Protein AF-A0AAN6F3Q2-F1 (afdb_monomer)

Secondary structure (DSSP, 8-state):
--------TTTTS---TTSGGGGGT--HIIIIIGGGTTT-HHHHHHHHHHHHHHHHHHHHHHHHHHHHHHHHHHHHHHHHHHHHHHHHHHHHHHHTT----HHHHHHHHHHHHHHHHHHHHHHHHHHHHHHHHHHHHHHHHHHHHHHHHHHHHHTTHHHHSHHHHHHHHHHHHHHHHHHHHHHHHHHHHHHHHHHHHHTT------GGGTHHHHHHSS--

Foldseek 3Di:
DDPPQPPDPCNPPDPALQDCVCVVVDFLCSVQCVSCVLPLGSLVVLLVSLVVLLVVLVVVLVVLVVLLVLLVVVLVVLVVVLVVVVVVVQVVCVVVVHHDDPVNSVVVNCVVSVLSVVLNVLSVVLNVLSVQLSVLSVQLNVLSVVSSVCSVPCRCVLVVDPVSVVSVVVSSVSNRVSSNSNSVSVVVSVVSVVVCVVVVSRPDSPPVVVVVVVVVVVVD

Mean predicted aligned error: 10.66 Å

Structure (mmCIF, N/CA/C/O backbone):
data_AF-A0AAN6F3Q2-F1
#
_entry.id   AF-A0AAN6F3Q2-F1
#
loop_
_atom_site.group_PDB
_atom_site.id
_atom_site.type_symbol
_atom_site.label_atom_id
_atom_site.label_alt_id
_atom_site.label_comp_id
_atom_site.label_asym_id
_atom_site.label_entity_id
_atom_site.label_seq_id
_atom_site.pdbx_PDB_ins_code
_atom_site.Cartn_x
_atom_site.Cartn_y
_atom_site.Cartn_z
_atom_site.occupancy
_atom_site.B_iso_or_equiv
_atom_site.auth_seq_id
_atom_site.auth_comp_id
_atom_site.auth_asym_id
_atom_site.auth_atom_id
_atom_site.pdbx_PDB_model_num
ATOM 1 N N . MET A 1 1 ? -17.956 -15.735 34.815 1.00 34.25 1 MET A N 1
ATOM 2 C CA . MET A 1 1 ? -18.769 -15.975 33.605 1.00 34.25 1 MET A CA 1
ATOM 3 C C . MET A 1 1 ? -17.804 -16.141 32.449 1.00 34.25 1 MET A C 1
ATOM 5 O O . MET A 1 1 ? -16.963 -15.271 32.270 1.00 34.25 1 MET A O 1
ATOM 9 N N . ARG A 1 2 ? -17.819 -17.293 31.770 1.00 31.30 2 ARG A N 1
ATOM 10 C CA . ARG A 1 2 ? -17.005 -17.512 30.564 1.00 31.30 2 ARG A CA 1
ATOM 11 C C . ARG A 1 2 ? -17.600 -16.655 29.448 1.00 31.30 2 ARG A C 1
ATOM 13 O O . ARG A 1 2 ? -18.814 -16.671 29.288 1.00 31.30 2 ARG A O 1
ATOM 20 N N . ALA A 1 3 ? -16.761 -15.903 28.740 1.00 34.78 3 ALA A N 1
ATOM 21 C CA . ALA A 1 3 ? -17.163 -15.209 27.527 1.00 34.78 3 ALA A CA 1
ATOM 22 C C . ALA A 1 3 ? -17.693 -16.256 26.539 1.00 34.78 3 ALA A C 1
ATOM 24 O O . ALA A 1 3 ? -16.958 -17.164 26.151 1.00 34.78 3 ALA A O 1
ATOM 25 N N . GLU A 1 4 ? -18.972 -16.172 26.186 1.00 37.44 4 GLU A N 1
ATOM 26 C CA . GLU A 1 4 ? -19.484 -16.869 25.015 1.00 37.44 4 GLU A CA 1
ATOM 27 C C . GLU A 1 4 ? -18.823 -16.203 23.815 1.00 37.44 4 GLU A C 1
ATOM 29 O O . GLU A 1 4 ? -19.162 -15.086 23.431 1.00 37.44 4 GLU A O 1
ATOM 34 N N . SER A 1 5 ? -17.801 -16.863 23.275 1.00 41.34 5 SER A N 1
ATOM 35 C CA . SER A 1 5 ? -17.238 -16.508 21.987 1.00 41.34 5 SER A CA 1
ATOM 36 C C . SER A 1 5 ? -18.345 -16.704 20.960 1.00 41.34 5 SER A C 1
ATOM 38 O O . SER A 1 5 ? -18.614 -17.823 20.518 1.00 41.34 5 SER A O 1
ATOM 40 N N . THR A 1 6 ? -19.012 -15.618 20.588 1.00 44.69 6 THR A N 1
ATOM 41 C CA . THR A 1 6 ? -19.634 -15.494 19.278 1.00 44.69 6 THR A CA 1
ATOM 42 C C . THR A 1 6 ? -18.540 -15.812 18.265 1.00 44.69 6 THR A C 1
ATOM 44 O O . THR A 1 6 ? -17.705 -14.967 17.951 1.00 44.69 6 THR A O 1
ATOM 47 N N . ASN A 1 7 ? -18.471 -17.073 17.827 1.00 49.41 7 ASN A N 1
ATOM 48 C CA . ASN A 1 7 ? -17.539 -17.508 16.795 1.00 49.41 7 ASN A CA 1
ATOM 49 C C . ASN A 1 7 ? -17.892 -16.728 15.531 1.00 49.41 7 ASN A C 1
ATOM 51 O O . ASN A 1 7 ? -18.796 -17.099 14.782 1.00 49.41 7 ASN A O 1
ATOM 55 N N . SER A 1 8 ? -17.210 -15.599 15.337 1.00 60.72 8 SER A N 1
ATOM 56 C CA . SER A 1 8 ? -17.210 -14.866 14.084 1.00 60.72 8 SER A CA 1
ATOM 57 C C . SER A 1 8 ? -16.924 -15.878 12.981 1.00 60.72 8 SER A C 1
ATOM 59 O O . SER A 1 8 ? -15.979 -16.660 13.099 1.00 60.72 8 SER A O 1
ATOM 61 N N . LYS A 1 9 ? -17.716 -15.876 11.900 1.00 70.75 9 LYS A N 1
ATOM 62 C CA . LYS A 1 9 ? -17.466 -16.740 10.730 1.00 70.75 9 LYS A CA 1
ATOM 63 C C . LYS A 1 9 ? -16.037 -16.598 10.177 1.00 70.75 9 LYS A C 1
ATOM 65 O O . LYS A 1 9 ? -15.567 -17.472 9.463 1.00 70.75 9 LYS A O 1
ATOM 70 N N . TRP A 1 10 ? -15.349 -15.517 10.550 1.00 72.69 10 TRP A N 1
ATOM 71 C CA . TRP A 1 10 ? -13.991 -15.168 10.155 1.00 72.69 10 TRP A CA 1
ATOM 72 C C . TRP A 1 10 ? -12.919 -15.515 11.196 1.00 72.69 10 TRP A C 1
ATOM 74 O O . TRP A 1 10 ? -11.763 -15.164 10.999 1.00 72.69 10 TRP A O 1
ATOM 84 N N . ALA A 1 11 ? -13.261 -16.166 12.312 1.00 67.94 11 ALA A N 1
ATOM 85 C CA . ALA A 1 11 ? -12.319 -16.416 13.408 1.00 67.94 11 ALA A CA 1
ATOM 86 C C . ALA A 1 11 ? -11.096 -17.256 12.993 1.00 67.94 11 ALA A C 1
ATOM 88 O O . ALA A 1 11 ? -10.015 -17.040 13.525 1.00 67.94 11 ALA A O 1
ATOM 89 N N . ASN A 1 12 ? -11.265 -18.166 12.027 1.00 75.31 12 ASN A N 1
ATOM 90 C CA . ASN A 1 12 ? -10.216 -19.084 11.564 1.00 75.31 12 ASN A CA 1
ATOM 91 C C . ASN A 1 12 ? -9.686 -18.755 10.158 1.00 75.31 12 ASN A C 1
ATOM 93 O O . ASN A 1 12 ? -8.956 -19.560 9.585 1.00 75.31 12 ASN A O 1
ATOM 97 N N . VAL A 1 13 ? -10.108 -17.636 9.566 1.00 78.94 13 VAL A N 1
ATOM 98 C CA . VAL A 1 13 ? -9.691 -17.238 8.214 1.00 78.94 13 VAL A CA 1
ATOM 99 C C . VAL A 1 13 ? -8.527 -16.262 8.325 1.00 78.94 13 VAL A C 1
ATOM 101 O O . VAL A 1 13 ? -8.488 -15.480 9.271 1.00 78.94 13 VAL A O 1
ATOM 104 N N . ASP A 1 14 ? -7.588 -16.298 7.379 1.00 82.94 14 ASP A N 1
ATOM 105 C CA . ASP A 1 14 ? -6.525 -15.296 7.305 1.00 82.94 14 ASP A CA 1
ATOM 106 C C . ASP A 1 14 ? -7.130 -13.911 7.030 1.00 82.94 14 ASP A C 1
ATOM 108 O O . ASP A 1 14 ? -7.789 -13.703 6.004 1.00 82.94 14 ASP A O 1
ATOM 112 N N . LYS A 1 15 ? -6.937 -12.988 7.977 1.00 85.12 15 LYS A N 1
ATOM 113 C CA . LYS A 1 15 ? -7.514 -11.640 7.956 1.00 85.12 15 LYS A CA 1
ATOM 114 C C . LYS A 1 15 ? -6.518 -10.566 7.522 1.00 85.12 15 LYS A C 1
ATOM 116 O O . LYS A 1 15 ? -6.847 -9.385 7.618 1.00 85.12 15 LYS A O 1
ATOM 121 N N . ASP A 1 16 ? -5.324 -10.947 7.073 1.00 86.44 16 ASP A N 1
ATOM 122 C CA . ASP A 1 16 ? -4.324 -10.014 6.547 1.00 86.44 16 ASP A CA 1
ATOM 123 C C . ASP A 1 16 ? -4.950 -9.080 5.487 1.00 86.44 16 ASP A C 1
ATOM 125 O O . ASP A 1 16 ? -5.857 -9.486 4.759 1.00 86.44 16 ASP A O 1
ATOM 129 N N . PHE A 1 17 ? -4.508 -7.822 5.387 1.00 84.25 17 PHE A N 1
ATOM 130 C CA . PHE A 1 17 ? -5.050 -6.855 4.415 1.00 84.25 17 PHE A CA 1
ATOM 131 C C . PHE A 1 17 ? -4.845 -7.293 2.954 1.00 84.25 17 PHE A C 1
ATOM 133 O O . PHE A 1 17 ? -5.534 -6.812 2.053 1.00 84.25 17 PHE A O 1
ATOM 140 N N . THR A 1 18 ? -3.917 -8.224 2.730 1.00 87.31 18 THR A N 1
ATOM 141 C CA . THR A 1 18 ? -3.640 -8.863 1.438 1.00 87.31 18 THR A CA 1
ATOM 142 C C . THR A 1 18 ? -4.536 -10.073 1.140 1.00 87.31 18 THR A C 1
ATOM 144 O O . THR A 1 18 ? -4.506 -10.601 0.028 1.00 87.31 18 THR A O 1
ATOM 147 N N . SER A 1 19 ? -5.346 -10.513 2.107 1.00 87.50 19 SER A N 1
ATOM 148 C CA . SER A 1 19 ? -6.206 -11.692 1.993 1.00 87.50 19 SER A CA 1
ATOM 149 C C . SER A 1 19 ? -7.378 -11.479 1.029 1.00 87.50 19 SER A C 1
ATOM 151 O O . SER A 1 19 ? -7.992 -10.412 0.965 1.00 87.50 19 SER A O 1
ATOM 153 N N . SER A 1 20 ? -7.756 -12.545 0.322 1.00 84.44 20 SER A N 1
ATOM 154 C CA . SER A 1 20 ? -8.893 -12.549 -0.615 1.00 84.44 20 SER A CA 1
ATOM 155 C C . SER A 1 20 ? -10.253 -12.304 0.046 1.00 84.44 20 SER A C 1
ATOM 157 O O . SER A 1 20 ? -11.215 -11.961 -0.636 1.00 84.44 20 SER A O 1
ATOM 159 N N . ILE A 1 21 ? -10.359 -12.406 1.377 1.00 84.50 21 ILE A N 1
ATOM 160 C CA . ILE A 1 21 ? -11.621 -12.135 2.087 1.00 84.50 21 ILE A CA 1
ATOM 161 C C . ILE A 1 21 ? -12.149 -10.717 1.833 1.00 84.50 21 ILE A C 1
ATOM 163 O O . ILE A 1 21 ? -13.349 -10.464 1.915 1.00 84.50 21 ILE A O 1
ATOM 167 N N . TRP A 1 22 ? -11.264 -9.779 1.498 1.00 86.56 22 TRP A N 1
ATOM 168 C CA . TRP A 1 22 ? -11.629 -8.390 1.241 1.00 86.56 22 TRP A CA 1
ATOM 169 C C . TRP A 1 22 ? -12.209 -8.174 -0.159 1.00 86.56 22 TRP A C 1
ATOM 171 O O . TRP A 1 22 ? -12.760 -7.104 -0.434 1.00 86.56 22 TRP A O 1
ATOM 181 N N . ASP A 1 23 ? -12.117 -9.163 -1.053 1.00 78.50 23 ASP A N 1
ATOM 182 C CA . ASP A 1 23 ? -12.692 -9.112 -2.406 1.00 78.50 23 ASP A CA 1
ATOM 183 C C . ASP A 1 23 ? -14.222 -9.141 -2.392 1.00 78.50 23 ASP A C 1
ATOM 185 O O . ASP A 1 23 ? -14.860 -8.605 -3.296 1.00 78.50 23 ASP A O 1
ATOM 189 N N . GLU A 1 24 ? -14.820 -9.638 -1.308 1.00 77.25 24 GLU A N 1
ATOM 190 C CA . GLU A 1 24 ? -16.268 -9.605 -1.079 1.00 77.25 24 GLU A CA 1
ATOM 191 C C . GLU A 1 24 ? -16.778 -8.235 -0.584 1.00 77.25 24 GLU A C 1
ATOM 193 O O . GLU A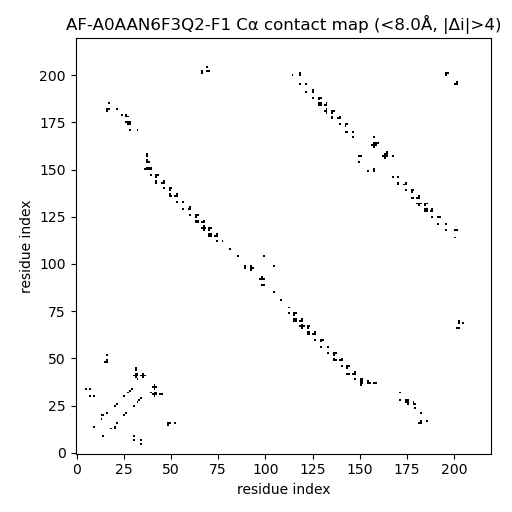 1 24 ? -17.959 -8.086 -0.271 1.00 77.25 24 GLU A O 1
ATOM 198 N N . GLY A 1 25 ? -15.911 -7.217 -0.491 1.00 76.75 25 GLY A N 1
ATOM 199 C CA . GLY A 1 25 ? -16.291 -5.876 -0.029 1.00 76.75 25 GLY A CA 1
ATOM 200 C C . GLY A 1 25 ? -16.595 -5.806 1.470 1.00 76.75 25 GLY A C 1
ATOM 201 O O . GLY A 1 25 ? -17.366 -4.951 1.911 1.00 76.75 25 GLY A O 1
ATOM 202 N N . LEU A 1 26 ? -16.012 -6.713 2.258 1.00 85.62 26 LEU A N 1
ATOM 203 C CA . LEU A 1 26 ? -16.196 -6.751 3.705 1.00 85.62 26 LEU A CA 1
ATOM 204 C C . LEU A 1 26 ? -15.626 -5.503 4.386 1.00 85.62 26 LEU A C 1
ATOM 206 O O . LEU A 1 26 ? -14.540 -5.022 4.065 1.00 85.62 26 LEU A O 1
ATOM 210 N N . GLN A 1 27 ? -16.358 -5.021 5.386 1.00 91.44 27 GLN A N 1
ATOM 211 C CA . GLN A 1 27 ? -15.938 -3.931 6.262 1.00 91.44 27 GLN A CA 1
ATOM 212 C C . GLN A 1 27 ? -15.019 -4.463 7.366 1.00 91.44 27 GLN A C 1
ATOM 214 O O . GLN A 1 27 ? -15.366 -5.428 8.052 1.00 91.44 27 GLN A O 1
ATOM 219 N N . ALA A 1 28 ? -13.876 -3.811 7.581 1.00 91.94 28 ALA A N 1
ATOM 220 C CA . ALA A 1 28 ? -12.941 -4.173 8.646 1.00 91.94 28 ALA A CA 1
ATOM 221 C C . ALA A 1 28 ? -13.601 -4.114 10.028 1.00 91.94 28 ALA A C 1
ATOM 223 O O . ALA A 1 28 ? -13.364 -4.978 10.871 1.00 91.94 28 ALA A O 1
ATOM 224 N N . SER A 1 29 ? -14.493 -3.153 10.257 1.00 92.19 29 SER A N 1
ATOM 225 C CA . SER A 1 29 ? -15.217 -3.019 11.517 1.00 92.19 29 SER A CA 1
ATOM 226 C C . SER A 1 29 ? -16.066 -4.245 11.858 1.00 92.19 29 SER A C 1
ATOM 228 O O . SER A 1 29 ? -16.120 -4.643 13.021 1.00 92.19 29 SER A O 1
ATOM 230 N N . GLN A 1 30 ? -16.674 -4.895 10.863 1.00 91.50 30 GLN A N 1
ATOM 231 C CA . GLN A 1 30 ? -17.474 -6.108 11.058 1.00 91.50 30 GLN A CA 1
ATOM 232 C C . GLN A 1 30 ? -16.618 -7.316 11.440 1.00 91.50 30 GLN A C 1
ATOM 234 O O . GLN A 1 30 ? -17.098 -8.226 12.115 1.00 91.50 30 GLN A O 1
ATOM 239 N N . VAL A 1 31 ? -15.359 -7.328 11.004 1.00 90.88 31 VAL A N 1
ATOM 240 C CA . VAL A 1 31 ? -14.422 -8.427 11.243 1.00 90.88 31 VAL A CA 1
ATOM 241 C C . VAL A 1 31 ? -13.678 -8.239 12.566 1.00 90.88 31 VAL A C 1
ATOM 243 O O . VAL A 1 31 ? -13.560 -9.191 13.337 1.00 90.88 31 VAL A O 1
ATOM 246 N N . PHE A 1 32 ? -13.210 -7.019 12.839 1.00 92.38 32 PHE A N 1
ATOM 247 C CA . PHE A 1 32 ? -12.265 -6.720 13.916 1.00 92.38 32 PHE A CA 1
ATOM 248 C C . PHE A 1 32 ? -12.872 -5.947 15.089 1.00 92.38 32 PHE A C 1
ATOM 250 O O . PHE A 1 32 ? -12.482 -6.157 16.231 1.00 92.38 32 PHE A O 1
ATOM 257 N N . ILE A 1 33 ? -13.824 -5.043 14.853 1.00 92.50 33 ILE A N 1
ATOM 258 C CA . ILE A 1 33 ? -14.276 -4.115 15.903 1.00 92.50 33 ILE A CA 1
ATOM 259 C C . ILE A 1 33 ? -15.539 -4.636 16.578 1.00 92.50 33 ILE A C 1
ATOM 261 O O . ILE A 1 33 ? -15.542 -4.889 17.781 1.00 92.50 33 ILE A O 1
ATOM 265 N N . ILE A 1 34 ? -16.614 -4.806 15.807 1.00 91.19 34 ILE A N 1
ATOM 266 C CA . ILE A 1 34 ? -17.956 -5.127 16.306 1.00 91.19 34 ILE A CA 1
ATOM 267 C C . ILE A 1 34 ? -17.977 -6.415 17.148 1.00 91.19 34 ILE A C 1
ATOM 269 O O . ILE A 1 34 ? -18.563 -6.381 18.233 1.00 91.19 34 ILE A O 1
ATOM 273 N N . PRO A 1 35 ? -17.327 -7.528 16.742 1.00 89.75 35 PRO A N 1
ATOM 274 C CA . PRO A 1 35 ? -17.386 -8.774 17.511 1.00 89.75 35 PRO A CA 1
ATOM 275 C C . PRO A 1 35 ? -16.759 -8.673 18.906 1.00 89.75 35 PRO A C 1
ATOM 277 O O . PRO A 1 35 ? -17.126 -9.418 19.809 1.00 89.75 35 PRO A O 1
ATOM 280 N N . THR A 1 36 ? -15.812 -7.753 19.087 1.00 89.94 36 THR A N 1
ATOM 281 C CA . THR A 1 36 ? -15.000 -7.625 20.305 1.00 89.94 36 THR A CA 1
ATOM 282 C C . THR A 1 36 ? -15.035 -6.204 20.851 1.00 89.94 36 THR A C 1
ATOM 284 O O . THR A 1 36 ? -14.072 -5.727 21.446 1.00 89.94 36 THR A O 1
ATOM 287 N N . ILE A 1 37 ? -16.142 -5.499 20.627 1.00 88.06 37 ILE A N 1
ATOM 288 C CA . ILE A 1 37 ? -16.219 -4.052 20.827 1.00 88.06 37 ILE A CA 1
ATOM 289 C C . ILE A 1 37 ? -15.978 -3.628 22.277 1.00 88.06 37 ILE A C 1
ATOM 291 O O . ILE A 1 37 ? -15.429 -2.560 22.518 1.00 88.06 37 ILE A O 1
ATOM 295 N N . THR A 1 38 ? -16.336 -4.490 23.229 1.00 86.38 38 THR A N 1
ATOM 296 C CA . THR A 1 38 ? -16.169 -4.278 24.672 1.00 86.38 38 THR A CA 1
ATOM 297 C C . THR A 1 38 ? -14.832 -4.788 25.215 1.00 86.38 38 THR A C 1
ATOM 299 O O . THR A 1 38 ? -14.460 -4.428 26.328 1.00 86.38 38 THR A O 1
ATOM 302 N N . THR A 1 39 ? -14.109 -5.630 24.466 1.00 88.69 39 THR A N 1
ATOM 303 C CA . THR A 1 39 ? -12.834 -6.238 24.900 1.00 88.69 39 THR A CA 1
ATOM 304 C C . THR A 1 39 ? -11.614 -5.672 24.168 1.00 88.69 39 THR A C 1
ATOM 306 O O . THR A 1 39 ? -10.482 -5.820 24.638 1.00 88.69 39 THR A O 1
ATOM 309 N N . GLY A 1 40 ? -11.825 -5.052 23.004 1.00 91.19 40 GLY A N 1
ATOM 310 C CA . GLY A 1 40 ? -10.781 -4.513 22.131 1.00 91.19 40 GLY A CA 1
ATOM 311 C C . GLY A 1 40 ? -9.917 -5.574 21.445 1.00 91.19 40 GLY A C 1
ATOM 312 O O . GLY A 1 40 ? -8.940 -5.221 20.794 1.00 91.19 40 GLY A O 1
ATOM 313 N N . GLN A 1 41 ? -10.241 -6.866 21.581 1.00 92.88 41 GLN A N 1
ATOM 314 C CA . GLN A 1 41 ? -9.383 -7.951 21.091 1.00 92.88 41 GLN A CA 1
ATOM 315 C C . GLN A 1 41 ? -9.135 -7.869 19.580 1.00 92.88 41 GLN A C 1
ATOM 317 O O . GLN A 1 41 ? -7.986 -7.844 19.156 1.00 92.88 41 GLN A O 1
ATOM 322 N N . GLY A 1 42 ? -10.181 -7.755 18.766 1.00 92.50 42 GLY A N 1
ATOM 323 C CA . GLY A 1 42 ? -10.016 -7.642 17.321 1.00 92.50 42 GLY A CA 1
ATOM 324 C C . GLY A 1 42 ? -9.432 -6.294 16.881 1.00 92.50 42 GLY A C 1
ATOM 325 O O . GLY A 1 42 ? -8.765 -6.242 15.856 1.00 92.50 42 GLY A O 1
ATOM 326 N N . THR A 1 43 ? -9.570 -5.221 17.670 1.00 94.75 43 THR A N 1
ATOM 327 C CA . THR A 1 43 ? -8.847 -3.960 17.416 1.00 94.75 43 THR A CA 1
ATOM 328 C C . THR A 1 43 ? -7.333 -4.140 17.588 1.00 94.75 43 THR A C 1
ATOM 330 O O . THR A 1 43 ? -6.571 -3.561 16.820 1.00 94.75 43 THR A O 1
ATOM 333 N N . ARG A 1 44 ? -6.884 -4.966 18.547 1.00 95.94 44 ARG A N 1
ATOM 334 C CA . ARG A 1 44 ? -5.462 -5.339 18.681 1.00 95.94 44 ARG A CA 1
ATOM 335 C C . ARG A 1 44 ? -4.993 -6.190 17.503 1.00 95.94 44 ARG A C 1
ATOM 337 O O . ARG A 1 44 ? -3.967 -5.868 16.924 1.00 95.94 44 ARG A O 1
ATOM 344 N N . GLU A 1 45 ? -5.781 -7.186 17.087 1.00 94.44 45 GLU A N 1
ATOM 345 C CA . GLU A 1 45 ? -5.485 -7.977 15.876 1.00 94.44 45 GLU A CA 1
ATOM 346 C C . GLU A 1 45 ? -5.342 -7.079 14.634 1.00 94.44 45 GLU A C 1
ATOM 348 O O . GLU A 1 45 ? -4.433 -7.258 13.829 1.00 94.44 45 GLU A O 1
ATOM 353 N N . LEU A 1 46 ? -6.214 -6.075 14.488 1.00 95.00 46 LEU A N 1
ATOM 354 C CA . LEU A 1 46 ? -6.126 -5.102 13.401 1.00 95.00 46 LEU A CA 1
ATOM 355 C C . LEU A 1 46 ? -4.818 -4.300 13.453 1.00 95.00 46 LEU A C 1
ATOM 357 O O . LEU A 1 46 ? -4.201 -4.086 12.413 1.00 95.00 46 LEU A O 1
ATOM 361 N N . LEU A 1 47 ? -4.389 -3.863 14.640 1.00 96.50 47 LEU A N 1
ATOM 362 C CA . LEU A 1 47 ? -3.121 -3.147 14.811 1.00 96.50 47 LEU A CA 1
ATOM 363 C C . LEU A 1 47 ? -1.919 -4.026 14.449 1.00 96.50 47 LEU A C 1
ATOM 365 O O . LEU A 1 47 ? -1.053 -3.569 13.710 1.00 96.50 47 LEU A O 1
ATOM 369 N N . GLU A 1 48 ? -1.907 -5.293 14.867 1.00 95.44 48 GLU A N 1
ATOM 370 C CA . GLU A 1 48 ? -0.850 -6.251 14.508 1.00 95.44 48 GLU A CA 1
ATOM 371 C C . GLU A 1 48 ? -0.746 -6.444 12.986 1.00 95.44 48 GLU A C 1
ATOM 373 O O . GLU A 1 48 ? 0.350 -6.423 12.423 1.00 95.44 48 GLU A O 1
ATOM 378 N N . ILE A 1 49 ? -1.886 -6.571 12.294 1.00 94.31 49 ILE A N 1
ATOM 379 C CA . ILE A 1 49 ? -1.928 -6.660 10.824 1.00 94.31 49 ILE A CA 1
ATOM 380 C C . ILE A 1 49 ? -1.358 -5.391 10.188 1.00 94.31 49 ILE A C 1
ATOM 382 O O . ILE A 1 49 ? -0.619 -5.465 9.207 1.00 94.31 49 ILE A O 1
ATOM 386 N N . VAL A 1 50 ? -1.686 -4.225 10.742 1.00 95.00 50 VAL A N 1
ATOM 387 C CA . VAL A 1 50 ? -1.213 -2.936 10.232 1.00 95.00 50 VAL A CA 1
ATOM 388 C C . VAL A 1 50 ? 0.296 -2.765 10.417 1.00 95.00 50 VAL A C 1
ATOM 390 O O . VAL A 1 50 ? 0.975 -2.304 9.498 1.00 95.00 50 VAL A O 1
ATOM 393 N N . GLU A 1 51 ? 0.836 -3.156 11.568 1.00 94.19 51 GLU A N 1
ATOM 394 C CA . GLU A 1 51 ? 2.273 -3.106 11.863 1.00 94.19 51 GLU A CA 1
ATOM 395 C C . GLU A 1 51 ? 3.069 -4.063 10.970 1.00 94.19 51 GLU A C 1
ATOM 397 O O . GLU A 1 51 ? 4.049 -3.657 10.330 1.00 94.19 51 GLU A O 1
ATOM 402 N N . LYS A 1 52 ? 2.611 -5.317 10.868 1.00 92.56 52 LYS A N 1
ATOM 403 C CA . LYS A 1 52 ? 3.198 -6.318 9.973 1.00 92.56 52 LYS A CA 1
ATOM 404 C C . LYS A 1 52 ? 3.163 -5.831 8.525 1.00 92.56 52 LYS A C 1
ATOM 406 O O . LYS A 1 52 ? 4.202 -5.772 7.872 1.00 92.56 52 LYS A O 1
ATOM 411 N N . GLY A 1 53 ? 1.995 -5.392 8.055 1.00 91.06 53 GLY A N 1
ATOM 412 C CA . GLY A 1 53 ? 1.824 -4.885 6.697 1.00 91.06 53 GLY A CA 1
ATOM 413 C C . GLY A 1 53 ? 2.722 -3.690 6.391 1.00 91.06 53 GLY A C 1
ATOM 414 O O . GLY A 1 53 ? 3.296 -3.620 5.308 1.00 91.06 53 GLY A O 1
ATOM 415 N N . SER A 1 54 ? 2.919 -2.788 7.356 1.00 93.31 54 SER A N 1
ATOM 416 C CA . SER A 1 54 ? 3.819 -1.639 7.192 1.00 93.31 54 SER A CA 1
ATOM 417 C C . SER A 1 54 ? 5.279 -2.067 7.011 1.00 93.31 54 SER A C 1
ATOM 419 O O . SER A 1 54 ? 6.003 -1.485 6.200 1.00 93.31 54 SER A O 1
ATOM 421 N N . THR A 1 55 ? 5.708 -3.106 7.729 1.00 91.19 55 THR A N 1
ATOM 422 C CA . THR A 1 55 ? 7.060 -3.666 7.602 1.00 91.19 55 THR A CA 1
ATOM 423 C C . THR A 1 55 ? 7.240 -4.340 6.240 1.00 91.19 55 THR A C 1
ATOM 425 O O . THR A 1 55 ? 8.177 -4.003 5.515 1.00 91.19 55 THR A O 1
ATOM 428 N N . ASP A 1 56 ? 6.300 -5.201 5.845 1.00 88.19 56 ASP A N 1
ATOM 429 C CA . ASP A 1 56 ? 6.354 -5.944 4.579 1.00 88.19 56 ASP A CA 1
ATOM 430 C C . ASP A 1 56 ? 6.353 -5.001 3.356 1.00 88.19 56 ASP A C 1
ATOM 432 O O . ASP A 1 56 ? 7.146 -5.158 2.421 1.00 88.19 56 ASP A O 1
ATOM 436 N N . LEU A 1 57 ? 5.510 -3.960 3.374 1.00 88.88 57 LEU A N 1
ATOM 437 C CA . LEU A 1 57 ? 5.448 -2.949 2.311 1.00 88.88 57 LEU A CA 1
ATOM 438 C C . LEU A 1 57 ? 6.717 -2.100 2.214 1.00 88.88 57 LEU A C 1
ATOM 440 O O . LEU A 1 57 ? 7.095 -1.697 1.114 1.00 88.88 57 LEU A O 1
ATOM 444 N N . THR A 1 58 ? 7.391 -1.839 3.335 1.00 88.56 58 THR A N 1
ATOM 445 C CA . THR A 1 58 ? 8.652 -1.085 3.326 1.00 88.56 58 THR A CA 1
ATOM 446 C C . THR A 1 58 ? 9.740 -1.859 2.583 1.00 88.56 58 THR A C 1
ATOM 448 O O . THR A 1 58 ? 10.459 -1.282 1.766 1.00 88.56 58 THR A O 1
ATOM 451 N N . THR A 1 59 ? 9.826 -3.176 2.793 1.00 86.19 59 THR A N 1
ATOM 452 C CA . THR A 1 59 ? 10.741 -4.040 2.033 1.00 86.19 59 THR A CA 1
ATOM 453 C C . THR A 1 59 ? 10.393 -4.046 0.545 1.00 86.19 59 THR A C 1
ATOM 455 O O . THR A 1 59 ? 11.279 -3.893 -0.295 1.00 86.19 59 THR A O 1
ATOM 458 N N . LEU A 1 60 ? 9.103 -4.144 0.205 1.00 83.69 60 LEU A N 1
ATOM 459 C CA . LEU A 1 60 ? 8.645 -4.094 -1.184 1.00 83.69 60 LEU A CA 1
ATOM 460 C C . LEU A 1 60 ? 9.045 -2.776 -1.867 1.00 83.69 60 LEU A C 1
ATOM 462 O O . LEU A 1 60 ? 9.570 -2.802 -2.981 1.00 83.69 60 LEU A O 1
ATOM 466 N N . LEU A 1 61 ? 8.860 -1.632 -1.200 1.00 87.50 61 LEU A N 1
ATOM 467 C CA . LEU A 1 61 ? 9.266 -0.322 -1.719 1.00 87.50 61 LEU A CA 1
ATOM 468 C C . LEU A 1 61 ? 10.756 -0.251 -2.040 1.00 87.50 61 LEU A C 1
ATOM 470 O O . LEU A 1 61 ? 11.126 0.248 -3.101 1.00 87.50 61 LEU A O 1
ATOM 474 N N . GLN A 1 62 ? 11.608 -0.771 -1.154 1.00 87.50 62 GLN A N 1
ATOM 475 C CA . GLN A 1 62 ? 13.053 -0.789 -1.378 1.00 87.50 62 GLN A CA 1
ATOM 476 C C . GLN A 1 62 ? 13.411 -1.589 -2.634 1.00 87.50 62 GLN A C 1
ATOM 478 O O . GLN A 1 62 ? 14.180 -1.106 -3.465 1.00 87.50 62 GLN A O 1
ATOM 483 N N . THR A 1 63 ? 12.809 -2.767 -2.819 1.00 87.50 63 THR A N 1
ATOM 484 C 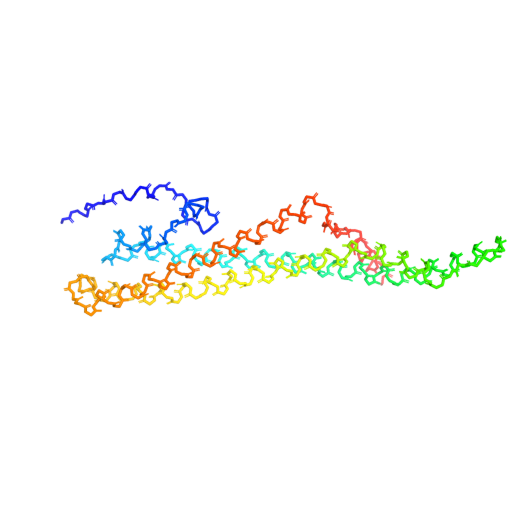CA . THR A 1 63 ? 13.037 -3.595 -4.011 1.00 87.50 63 THR A CA 1
ATOM 485 C C . THR A 1 63 ? 12.624 -2.874 -5.296 1.00 87.50 63 THR A C 1
ATOM 487 O O . THR A 1 63 ? 13.396 -2.820 -6.251 1.00 87.50 63 THR A O 1
ATOM 490 N N . TRP A 1 64 ? 11.430 -2.280 -5.341 1.00 84.50 64 TRP A N 1
ATOM 491 C CA . TRP A 1 64 ? 10.952 -1.605 -6.554 1.00 84.50 64 TRP A CA 1
ATOM 492 C C . TRP A 1 64 ? 11.690 -0.297 -6.844 1.00 84.50 64 TRP A C 1
ATOM 494 O O . TRP A 1 64 ? 11.920 0.020 -8.012 1.00 84.50 64 TRP A O 1
ATOM 504 N N . ALA A 1 65 ? 12.134 0.421 -5.810 1.00 85.62 65 ALA A N 1
ATOM 505 C CA . ALA A 1 65 ? 12.995 1.588 -5.966 1.00 85.62 65 ALA A CA 1
ATOM 506 C C . ALA A 1 65 ? 14.362 1.212 -6.561 1.00 85.62 65 ALA A C 1
ATOM 508 O O . ALA A 1 65 ? 14.843 1.902 -7.459 1.00 85.62 65 ALA A O 1
ATOM 509 N N . GLN A 1 66 ? 14.956 0.094 -6.127 1.00 86.56 66 GLN A N 1
ATOM 510 C CA . GLN A 1 66 ? 16.198 -0.427 -6.711 1.00 86.56 66 GLN A CA 1
ATOM 511 C C . GLN A 1 66 ? 16.021 -0.798 -8.188 1.00 86.56 66 GLN A C 1
ATOM 513 O O . GLN A 1 66 ? 16.846 -0.415 -9.014 1.00 86.56 66 GLN A O 1
ATOM 518 N N . ILE A 1 67 ? 14.925 -1.478 -8.546 1.00 83.88 67 ILE A N 1
ATOM 519 C CA . ILE A 1 67 ? 14.634 -1.836 -9.945 1.00 83.88 67 ILE A CA 1
ATOM 520 C C . ILE A 1 67 ? 14.438 -0.577 -10.805 1.00 83.88 67 ILE A C 1
ATOM 522 O O . ILE A 1 67 ? 14.952 -0.511 -11.921 1.00 83.88 67 ILE A O 1
ATOM 526 N N . ALA A 1 68 ? 13.733 0.437 -10.291 1.00 81.56 68 ALA A N 1
ATOM 527 C CA . ALA A 1 68 ? 13.573 1.716 -10.983 1.00 81.56 68 ALA A CA 1
ATOM 528 C C . ALA A 1 68 ? 14.923 2.425 -11.200 1.00 81.56 68 ALA A C 1
ATOM 530 O O . ALA A 1 68 ? 15.185 2.932 -12.290 1.00 81.56 68 ALA A O 1
ATOM 531 N N . GLY A 1 69 ? 15.791 2.430 -10.181 1.00 82.75 69 GLY A N 1
ATOM 532 C CA . GLY A 1 69 ? 17.146 2.979 -10.271 1.00 82.75 69 GLY A CA 1
ATOM 533 C C . GLY A 1 69 ? 17.987 2.272 -11.334 1.00 82.75 69 GLY A C 1
ATOM 534 O O . GLY A 1 69 ? 18.537 2.926 -12.216 1.00 82.75 69 GLY A O 1
ATOM 535 N N . ALA A 1 70 ? 17.991 0.938 -11.324 1.00 83.19 70 ALA A N 1
ATOM 536 C CA . ALA A 1 70 ? 18.708 0.134 -12.310 1.00 83.19 70 ALA A CA 1
ATOM 537 C C . ALA A 1 70 ? 18.222 0.385 -13.750 1.00 83.19 70 ALA A C 1
ATOM 539 O O . ALA A 1 70 ? 19.037 0.445 -14.672 1.00 83.19 70 ALA A O 1
ATOM 540 N N . ALA A 1 71 ? 16.912 0.571 -13.955 1.00 80.69 71 ALA A N 1
ATOM 541 C CA . ALA A 1 71 ? 16.355 0.913 -15.264 1.00 80.69 71 ALA A CA 1
ATOM 542 C C . ALA A 1 71 ? 16.834 2.294 -15.753 1.00 80.69 71 ALA A C 1
ATOM 544 O O . ALA A 1 71 ? 17.260 2.416 -16.901 1.00 80.69 71 ALA A O 1
ATOM 545 N N . ASN A 1 72 ? 16.855 3.304 -14.874 1.00 83.06 72 ASN A N 1
ATOM 546 C CA . ASN A 1 72 ? 17.380 4.640 -15.194 1.00 83.06 72 ASN A CA 1
ATOM 547 C C . ASN A 1 72 ? 18.888 4.617 -15.508 1.00 83.06 72 ASN A C 1
ATOM 549 O O . ASN A 1 72 ? 19.365 5.306 -16.414 1.00 83.06 72 ASN A O 1
ATOM 553 N N . GLU A 1 73 ? 19.664 3.820 -14.774 1.00 84.12 73 GLU A N 1
ATOM 554 C CA . GLU A 1 73 ? 21.093 3.636 -15.040 1.00 84.12 73 GLU A CA 1
ATOM 555 C C . GLU A 1 73 ? 21.338 2.912 -16.369 1.00 84.12 73 GLU A C 1
ATOM 557 O O . GLU A 1 73 ? 22.257 3.268 -17.112 1.00 84.12 73 GLU A O 1
ATOM 562 N N . ALA A 1 74 ? 20.527 1.902 -16.694 1.00 80.69 74 ALA A N 1
ATOM 563 C CA . ALA A 1 74 ? 20.585 1.205 -17.976 1.00 80.69 74 ALA A CA 1
ATOM 564 C C . ALA A 1 74 ? 20.239 2.142 -19.143 1.00 80.69 74 ALA A C 1
ATOM 566 O O . ALA A 1 74 ? 20.975 2.174 -20.128 1.00 80.69 74 ALA A O 1
ATOM 567 N N . GLU A 1 75 ? 19.201 2.972 -19.003 1.00 81.88 75 GLU A N 1
ATOM 568 C CA . GLU A 1 75 ? 18.874 4.034 -19.961 1.00 81.88 75 GLU A CA 1
ATOM 569 C C . GLU A 1 75 ? 20.046 5.007 -20.150 1.00 81.88 75 GLU A C 1
ATOM 571 O O . GLU A 1 75 ? 20.408 5.352 -21.278 1.00 81.88 75 GLU A O 1
ATOM 576 N N . THR A 1 76 ? 20.669 5.442 -19.054 1.00 83.50 76 THR A N 1
ATOM 577 C CA . THR A 1 76 ? 21.810 6.366 -19.095 1.00 83.50 76 THR A CA 1
ATOM 578 C C . THR A 1 76 ? 22.986 5.745 -19.850 1.00 83.50 76 THR A C 1
ATOM 580 O O . THR A 1 76 ? 23.537 6.365 -20.762 1.00 83.50 76 THR A O 1
ATOM 583 N N . ARG A 1 77 ? 23.338 4.492 -19.533 1.00 83.06 77 ARG A N 1
ATOM 584 C CA . ARG A 1 77 ? 24.386 3.735 -20.238 1.00 83.06 77 ARG A CA 1
ATOM 585 C C . ARG A 1 77 ? 24.060 3.547 -21.716 1.00 83.06 77 ARG A C 1
ATOM 587 O O . ARG A 1 77 ? 24.935 3.754 -22.558 1.00 83.06 77 ARG A O 1
ATOM 594 N N . TYR A 1 78 ? 22.809 3.218 -22.038 1.00 80.81 78 TYR A N 1
ATOM 595 C CA . TYR A 1 78 ? 22.363 3.091 -23.419 1.00 80.81 78 TYR A CA 1
ATOM 596 C C . TYR A 1 78 ? 22.555 4.406 -24.172 1.00 80.81 78 TYR A C 1
ATOM 598 O O . TYR A 1 78 ? 23.190 4.409 -25.222 1.00 80.81 78 TYR A O 1
ATOM 606 N N . ASN A 1 79 ? 22.112 5.532 -23.605 1.00 80.81 79 ASN A N 1
ATOM 607 C CA . ASN A 1 79 ? 22.294 6.860 -24.192 1.00 80.81 79 ASN A CA 1
ATOM 608 C C . ASN A 1 79 ? 23.769 7.189 -24.474 1.00 80.81 79 ASN A C 1
ATOM 610 O O . ASN A 1 79 ? 24.076 7.692 -25.555 1.00 80.81 79 ASN A O 1
ATOM 614 N N . PHE A 1 80 ? 24.689 6.864 -23.558 1.00 79.69 80 PHE A N 1
ATOM 615 C CA . PHE A 1 80 ? 26.127 7.036 -23.802 1.00 79.69 80 PHE A CA 1
ATOM 616 C C . PHE A 1 80 ? 26.629 6.158 -24.955 1.00 79.69 80 PHE A C 1
ATOM 618 O O . PHE A 1 80 ? 27.319 6.650 -25.848 1.00 79.69 80 PHE A O 1
ATOM 625 N N . SER A 1 81 ? 26.248 4.878 -24.977 1.00 79.12 81 SER A N 1
ATOM 626 C CA . SER A 1 81 ? 26.644 3.950 -26.045 1.00 79.12 81 SER A CA 1
ATOM 627 C C . SER A 1 81 ? 26.022 4.295 -27.404 1.00 79.12 81 SER A C 1
ATOM 629 O O . SER A 1 81 ? 26.626 4.051 -28.449 1.00 79.12 81 SER A O 1
ATOM 631 N N . TRP A 1 82 ? 24.841 4.919 -27.400 1.00 78.00 82 TRP A N 1
ATOM 632 C CA . TRP A 1 82 ? 24.091 5.282 -28.596 1.00 78.00 82 TRP A CA 1
ATOM 633 C C . TRP A 1 82 ? 24.803 6.359 -29.415 1.00 78.00 82 TRP A C 1
ATOM 635 O O . TRP A 1 82 ? 24.787 6.303 -30.641 1.00 78.00 82 TRP A O 1
ATOM 645 N N . VAL A 1 83 ? 25.513 7.283 -28.758 1.00 71.56 83 VAL A N 1
ATOM 646 C CA . VAL A 1 83 ? 26.370 8.271 -29.438 1.00 71.56 83 VAL A CA 1
ATOM 647 C C . VAL A 1 83 ? 27.493 7.578 -30.219 1.00 71.56 83 VAL A C 1
ATOM 649 O O . VAL A 1 83 ? 27.790 7.958 -31.350 1.00 71.56 83 VAL A O 1
ATOM 652 N N . THR A 1 84 ? 28.095 6.527 -29.656 1.00 72.81 84 THR A N 1
ATOM 653 C CA . THR A 1 84 ? 29.131 5.727 -30.333 1.00 72.81 84 THR A CA 1
ATOM 654 C C . THR A 1 84 ? 28.548 4.827 -31.426 1.00 72.81 84 THR A C 1
ATOM 656 O O . THR A 1 84 ? 29.168 4.621 -32.467 1.00 72.81 84 THR A O 1
ATOM 659 N N . HIS A 1 85 ? 27.343 4.296 -31.221 1.00 70.94 85 HIS A N 1
ATOM 660 C CA . HIS A 1 85 ? 26.628 3.535 -32.243 1.00 70.94 85 HIS A CA 1
ATOM 661 C C . HIS A 1 85 ? 26.271 4.420 -33.447 1.00 70.94 85 HIS A C 1
ATOM 663 O O . HIS A 1 85 ? 26.481 4.021 -34.590 1.00 70.94 85 HIS A O 1
ATOM 669 N N . PHE A 1 86 ? 25.823 5.652 -33.197 1.00 70.56 86 PHE A N 1
ATOM 670 C CA . PHE A 1 86 ? 25.490 6.635 -34.225 1.00 70.56 86 PHE A CA 1
ATOM 671 C C . PHE A 1 86 ? 26.668 6.960 -35.135 1.00 70.56 86 PHE A C 1
ATOM 673 O O . PHE A 1 86 ? 26.540 6.896 -36.356 1.00 70.56 86 PHE A O 1
ATOM 680 N N . THR A 1 87 ? 27.828 7.277 -34.556 1.00 71.56 87 THR A N 1
ATOM 681 C CA . THR A 1 87 ? 29.018 7.612 -35.348 1.00 71.56 87 THR A CA 1
ATOM 682 C C . THR A 1 87 ? 29.432 6.455 -36.253 1.00 71.56 87 THR A C 1
ATOM 684 O O . THR A 1 87 ? 29.859 6.690 -37.383 1.00 71.56 87 THR A O 1
ATOM 687 N N . LYS A 1 88 ? 29.234 5.211 -35.804 1.00 72.94 88 LYS A N 1
ATOM 688 C CA . LYS A 1 88 ? 29.472 4.012 -36.609 1.00 72.94 88 LYS A CA 1
ATOM 689 C C . LYS A 1 88 ? 28.449 3.845 -37.740 1.00 72.94 88 LYS A C 1
ATOM 691 O O . LYS A 1 88 ? 28.848 3.650 -38.883 1.00 72.94 88 LYS A O 1
ATOM 696 N N . VAL A 1 89 ? 27.154 3.965 -37.448 1.00 72.12 89 VAL A N 1
ATOM 697 C CA . VAL A 1 89 ? 26.074 3.845 -38.447 1.00 72.12 89 VAL A CA 1
ATOM 698 C C . VAL A 1 89 ? 26.213 4.917 -39.532 1.00 72.12 89 VAL A C 1
ATOM 700 O O . VAL A 1 89 ? 26.164 4.600 -40.718 1.00 72.12 89 VAL A O 1
ATOM 703 N N . VAL A 1 90 ? 26.482 6.170 -39.157 1.00 72.44 90 VAL A N 1
ATOM 704 C CA . VAL A 1 90 ? 26.717 7.263 -40.116 1.00 72.44 90 VAL A CA 1
ATOM 705 C C . VAL A 1 90 ? 27.929 6.979 -41.007 1.00 72.44 90 VAL A C 1
ATOM 707 O O . VAL A 1 90 ? 27.856 7.207 -42.215 1.00 72.44 90 VAL A O 1
ATOM 710 N N . ALA A 1 91 ? 29.022 6.451 -40.446 1.00 73.88 91 ALA A N 1
ATOM 711 C CA . ALA A 1 91 ? 30.198 6.068 -41.227 1.00 73.88 91 ALA A CA 1
ATOM 712 C C . ALA A 1 91 ? 29.875 4.956 -42.246 1.00 73.88 91 ALA A C 1
ATOM 714 O O . ALA A 1 91 ? 30.213 5.087 -43.421 1.00 73.88 91 ALA A O 1
ATOM 715 N N . GLU A 1 92 ? 29.147 3.913 -41.836 1.00 76.62 92 GLU A N 1
ATOM 716 C CA . GLU A 1 92 ? 28.735 2.807 -42.716 1.00 76.62 92 GLU A CA 1
ATOM 717 C C . GLU A 1 92 ? 27.767 3.259 -43.828 1.00 76.62 92 GLU A C 1
ATOM 719 O O . GLU A 1 92 ? 27.855 2.800 -44.971 1.00 76.62 92 GLU A O 1
ATOM 724 N N . HIS A 1 93 ? 26.841 4.173 -43.528 1.00 74.94 93 HIS A N 1
ATOM 725 C CA . HIS A 1 93 ? 25.924 4.735 -44.522 1.00 74.94 93 HIS A CA 1
ATOM 726 C C . HIS A 1 93 ? 26.638 5.647 -45.524 1.00 74.94 93 HIS A C 1
ATOM 728 O O . HIS A 1 93 ? 26.330 5.581 -46.721 1.00 74.94 93 HIS A O 1
ATOM 734 N N . ALA A 1 94 ? 27.621 6.428 -45.064 1.00 75.19 94 ALA A N 1
ATOM 735 C CA . ALA A 1 94 ? 28.468 7.251 -45.920 1.00 75.19 94 ALA A CA 1
ATOM 736 C C . ALA A 1 94 ? 29.289 6.396 -46.902 1.00 75.19 94 ALA A C 1
ATOM 738 O O . ALA A 1 94 ? 29.345 6.723 -48.088 1.00 75.19 94 ALA A O 1
ATOM 739 N N . GLU A 1 95 ? 29.843 5.262 -46.456 1.00 79.25 95 GLU A N 1
ATOM 740 C CA . GLU A 1 95 ? 30.526 4.290 -47.329 1.00 79.25 95 GLU A CA 1
ATOM 741 C C . GLU A 1 95 ? 29.600 3.703 -48.408 1.00 79.25 95 GLU A C 1
ATOM 743 O O . GLU A 1 95 ? 30.043 3.389 -49.514 1.00 79.25 95 GLU A O 1
ATOM 748 N N . ARG A 1 96 ? 28.298 3.589 -48.116 1.00 80.50 96 ARG A N 1
ATOM 749 C CA . ARG A 1 96 ? 27.268 3.093 -49.047 1.00 80.50 96 ARG A CA 1
ATOM 750 C C . ARG A 1 96 ? 26.628 4.190 -49.905 1.00 80.50 96 ARG A C 1
ATOM 752 O O . ARG A 1 96 ? 25.741 3.888 -50.700 1.00 80.50 96 ARG A O 1
ATOM 759 N N . GLY A 1 97 ? 27.052 5.449 -49.760 1.00 74.94 97 GLY A N 1
ATOM 760 C CA . GLY A 1 97 ? 26.490 6.590 -50.492 1.00 74.94 97 GLY A CA 1
ATOM 761 C C . GLY A 1 97 ? 25.050 6.938 -50.097 1.00 74.94 97 GLY A C 1
ATOM 762 O O . GLY A 1 97 ? 24.331 7.567 -50.872 1.00 74.94 97 GLY A O 1
ATOM 763 N N . THR A 1 98 ? 24.617 6.516 -48.909 1.00 74.62 98 THR A N 1
ATOM 764 C CA . THR A 1 98 ? 23.279 6.776 -48.360 1.00 74.62 98 THR A CA 1
ATOM 765 C C . THR A 1 98 ? 23.363 7.769 -47.204 1.00 74.62 98 THR A C 1
ATOM 767 O O . THR A 1 98 ? 24.348 7.780 -46.473 1.00 74.62 98 THR A O 1
ATOM 770 N N . LEU A 1 99 ? 22.338 8.604 -47.031 1.00 69.81 99 LEU A N 1
ATOM 771 C CA . LEU A 1 99 ? 22.248 9.553 -45.920 1.00 69.81 99 LEU A CA 1
ATOM 772 C C . LEU A 1 99 ? 21.219 9.039 -44.913 1.00 69.81 99 LEU A C 1
ATOM 774 O O . LEU A 1 99 ? 20.090 8.753 -45.299 1.00 69.81 99 LEU A O 1
ATOM 778 N N . THR A 1 100 ? 21.605 8.938 -43.643 1.00 68.88 100 THR A N 1
ATOM 779 C CA . THR A 1 100 ? 20.668 8.727 -42.532 1.00 68.88 100 THR A CA 1
ATOM 780 C C . THR A 1 100 ? 20.103 10.081 -42.118 1.00 68.88 100 THR A C 1
ATOM 782 O O . THR A 1 100 ? 20.869 11.024 -41.903 1.00 68.88 100 THR A O 1
ATOM 785 N N . THR A 1 101 ? 18.781 10.201 -42.026 1.00 76.31 101 THR A N 1
ATOM 786 C CA . THR A 1 101 ? 18.151 11.442 -41.555 1.00 76.31 101 THR A CA 1
ATOM 787 C C . THR A 1 101 ? 18.173 11.530 -40.028 1.00 76.31 101 THR A C 1
ATOM 789 O O . THR A 1 101 ? 18.197 10.517 -39.329 1.00 76.31 101 THR A O 1
ATOM 792 N N . GLU A 1 102 ? 18.155 12.753 -39.494 1.00 76.00 102 GLU A N 1
ATOM 793 C CA . GLU A 1 102 ? 18.046 12.994 -38.047 1.00 76.00 102 GLU A CA 1
ATOM 794 C C . GLU A 1 102 ? 16.758 12.382 -37.467 1.00 76.00 102 GLU A C 1
ATOM 796 O O . GLU A 1 102 ? 16.779 11.809 -36.379 1.00 76.00 102 GLU A O 1
ATOM 801 N N . ASP A 1 103 ? 15.662 12.414 -38.231 1.00 78.06 103 ASP A N 1
ATOM 802 C CA . ASP A 1 103 ? 14.369 11.857 -37.825 1.00 78.06 103 ASP A CA 1
ATOM 803 C C . ASP A 1 103 ? 14.388 10.324 -37.706 1.00 78.06 103 ASP A C 1
ATOM 805 O O . ASP A 1 103 ? 13.877 9.777 -36.729 1.00 78.06 103 ASP A O 1
ATOM 809 N N . GLU A 1 104 ? 14.996 9.611 -38.662 1.00 74.75 104 GLU A N 1
ATOM 810 C CA . GLU A 1 104 ? 15.154 8.147 -38.592 1.00 74.75 104 GLU A CA 1
ATOM 811 C C . GLU A 1 104 ? 16.027 7.738 -37.402 1.00 74.75 104 GLU A C 1
ATOM 813 O O . GLU A 1 104 ? 15.755 6.743 -36.725 1.00 74.75 104 GLU A O 1
ATOM 818 N N . PHE A 1 105 ? 17.056 8.535 -37.119 1.00 75.62 105 PHE A N 1
ATOM 819 C CA . PHE A 1 105 ? 17.957 8.315 -36.000 1.00 75.62 105 PHE A CA 1
ATOM 820 C C . PHE A 1 105 ? 17.268 8.508 -34.644 1.00 75.62 105 PHE A C 1
ATOM 822 O O . PHE A 1 105 ? 17.334 7.631 -33.778 1.00 75.62 105 PHE A O 1
ATOM 829 N N . GLU A 1 106 ? 16.577 9.632 -34.459 1.00 77.75 106 GLU A N 1
ATOM 830 C CA . GLU A 1 106 ? 15.824 9.908 -33.235 1.00 77.75 106 GLU A CA 1
ATOM 831 C C . GLU A 1 106 ? 14.648 8.935 -33.060 1.00 77.75 106 GLU A C 1
ATOM 833 O O . GLU A 1 106 ? 14.318 8.564 -31.930 1.00 77.75 106 GLU A O 1
ATOM 838 N N . GLY A 1 107 ? 14.057 8.456 -34.159 1.00 79.12 107 GLY A N 1
ATOM 839 C CA . GLY A 1 107 ? 13.066 7.381 -34.158 1.00 79.12 107 GLY A CA 1
ATOM 840 C C . GLY A 1 107 ? 13.622 6.077 -33.581 1.00 79.12 107 GLY A C 1
ATOM 841 O O . GLY A 1 107 ? 13.108 5.584 -32.577 1.00 79.12 107 GLY A O 1
ATOM 842 N N . ALA A 1 108 ? 14.720 5.568 -34.146 1.00 77.50 108 ALA A N 1
ATOM 843 C CA . ALA A 1 108 ? 15.361 4.333 -33.685 1.00 77.50 108 ALA A CA 1
ATOM 844 C C . ALA A 1 108 ? 15.856 4.433 -32.233 1.00 77.50 108 ALA A C 1
ATOM 846 O O . ALA A 1 108 ? 15.736 3.486 -31.452 1.00 77.50 108 ALA A O 1
ATOM 847 N N . ARG A 1 109 ? 16.367 5.608 -31.841 1.00 79.44 109 ARG A N 1
ATOM 848 C CA . ARG A 1 109 ? 16.777 5.885 -30.462 1.00 79.44 109 ARG A CA 1
ATOM 849 C C . ARG A 1 109 ? 15.609 5.756 -29.494 1.00 79.44 109 ARG A C 1
ATOM 851 O O . ARG A 1 109 ? 15.734 5.085 -28.472 1.00 79.44 109 ARG A O 1
ATOM 858 N N . ARG A 1 110 ? 14.483 6.409 -29.797 1.00 80.06 110 ARG A N 1
ATOM 859 C CA . ARG A 1 110 ? 13.286 6.358 -28.947 1.00 80.06 110 ARG A CA 1
ATOM 860 C C . ARG A 1 110 ? 12.736 4.946 -28.845 1.00 80.06 110 ARG A C 1
ATOM 862 O O . ARG A 1 110 ? 12.391 4.535 -27.744 1.00 80.06 110 ARG A O 1
ATOM 869 N N . GLU A 1 111 ? 12.683 4.208 -29.951 1.00 78.56 111 GLU A N 1
ATOM 870 C CA . GLU A 1 111 ? 12.225 2.815 -29.947 1.00 78.56 111 GLU A CA 1
ATOM 871 C C . GLU A 1 111 ? 13.091 1.933 -29.043 1.00 78.56 111 GLU A C 1
ATOM 873 O O . GLU A 1 111 ? 12.558 1.156 -28.254 1.00 78.56 111 GLU A O 1
ATOM 878 N N . ALA A 1 112 ? 14.413 2.098 -29.087 1.00 77.88 112 ALA A N 1
ATOM 879 C CA . ALA A 1 112 ? 15.318 1.315 -28.255 1.00 77.88 112 ALA A CA 1
ATOM 880 C C . ALA A 1 112 ? 15.330 1.736 -26.773 1.00 77.88 112 ALA A C 1
ATOM 882 O O . ALA A 1 112 ? 15.593 0.909 -25.901 1.00 77.88 112 ALA A O 1
ATOM 883 N N . LEU A 1 113 ? 15.029 3.004 -26.474 1.00 80.44 113 LEU A N 1
ATOM 884 C CA . LEU A 1 113 ? 14.903 3.516 -25.104 1.00 80.44 113 LEU A CA 1
ATOM 885 C C . LEU A 1 113 ? 13.544 3.218 -24.460 1.00 80.44 113 LEU A C 1
ATOM 887 O O . LEU A 1 113 ? 13.421 3.229 -23.231 1.00 80.44 113 LEU A O 1
ATOM 891 N N . LEU A 1 114 ? 12.521 2.953 -25.274 1.00 80.12 114 LEU A N 1
ATOM 892 C CA . LEU A 1 114 ? 11.152 2.745 -24.816 1.00 80.12 114 LEU A CA 1
ATOM 893 C C . LEU A 1 114 ? 11.034 1.685 -23.702 1.00 80.12 114 LEU A C 1
ATOM 895 O O . LEU A 1 114 ? 10.364 1.969 -22.711 1.00 80.12 114 LEU A O 1
ATOM 899 N N . PRO A 1 115 ? 11.707 0.518 -23.763 1.00 81.31 115 PRO A N 1
ATOM 900 C CA . PRO A 1 115 ? 11.602 -0.483 -22.703 1.00 81.31 115 PRO A CA 1
ATOM 901 C C . PRO A 1 115 ? 12.106 0.018 -21.342 1.00 81.31 115 PRO A C 1
ATOM 903 O O . PRO A 1 115 ? 11.453 -0.223 -20.328 1.00 81.31 115 PRO A O 1
ATOM 906 N N . PHE A 1 116 ? 13.221 0.758 -21.310 1.00 79.81 116 PHE A N 1
ATOM 907 C CA . PHE A 1 116 ? 13.796 1.281 -20.065 1.00 79.81 116 PHE A CA 1
ATOM 908 C C . PHE A 1 116 ? 12.908 2.361 -19.447 1.00 79.81 116 PHE A C 1
ATOM 910 O O . PHE A 1 116 ? 12.616 2.315 -18.252 1.00 79.81 116 PHE A O 1
ATOM 917 N N . THR A 1 117 ? 12.418 3.288 -20.274 1.00 80.69 117 THR A N 1
ATOM 918 C CA . THR A 1 117 ? 11.541 4.379 -19.821 1.00 80.69 117 THR A CA 1
ATOM 919 C C . THR A 1 117 ? 10.197 3.856 -19.310 1.00 80.69 117 THR A C 1
ATOM 921 O O . THR A 1 117 ? 9.722 4.294 -18.260 1.00 80.69 117 THR A O 1
ATOM 924 N N . VAL A 1 118 ? 9.603 2.871 -19.995 1.00 85.50 118 VAL A N 1
ATOM 925 C CA . VAL A 1 118 ? 8.358 2.214 -19.566 1.00 85.50 118 VAL A CA 1
ATOM 926 C C . VAL A 1 118 ? 8.574 1.426 -18.274 1.00 85.50 118 VAL A C 1
ATOM 928 O O . VAL A 1 118 ? 7.768 1.544 -17.349 1.00 85.50 118 VAL A O 1
ATOM 931 N N . GLN A 1 119 ? 9.671 0.669 -18.165 1.00 83.25 119 GLN A N 1
ATOM 932 C CA . GLN A 1 119 ? 10.014 -0.055 -16.941 1.00 83.25 119 GLN A CA 1
ATOM 933 C C . GLN A 1 119 ? 10.185 0.901 -15.754 1.00 83.25 119 GLN A C 1
ATOM 935 O O . GLN A 1 119 ? 9.538 0.710 -14.723 1.00 83.25 119 GLN A O 1
ATOM 940 N N . ALA A 1 120 ? 11.008 1.943 -15.891 1.00 83.31 120 ALA A N 1
ATOM 941 C CA . ALA A 1 120 ? 11.253 2.910 -14.825 1.00 83.31 120 ALA A CA 1
ATOM 942 C C . ALA A 1 120 ? 9.953 3.600 -14.383 1.00 83.31 120 ALA A C 1
ATOM 944 O O . ALA A 1 120 ? 9.667 3.677 -13.185 1.00 83.31 120 ALA A O 1
ATOM 945 N N . ALA A 1 121 ? 9.122 4.037 -15.337 1.00 87.31 121 ALA A N 1
ATOM 946 C CA . ALA A 1 121 ? 7.830 4.653 -15.049 1.00 87.31 121 ALA A CA 1
ATOM 947 C C . ALA A 1 121 ? 6.886 3.702 -14.293 1.00 87.31 121 ALA A C 1
ATOM 949 O O . ALA A 1 121 ? 6.271 4.105 -13.303 1.00 87.31 121 ALA A O 1
ATOM 950 N N . ASN A 1 122 ? 6.807 2.436 -14.713 1.00 89.31 122 ASN A N 1
ATOM 951 C CA . ASN A 1 122 ? 5.979 1.431 -14.052 1.00 89.31 122 ASN A CA 1
ATOM 952 C C . ASN A 1 122 ? 6.472 1.128 -12.631 1.00 89.31 122 ASN A C 1
ATOM 954 O O . ASN A 1 122 ? 5.665 1.108 -11.703 1.00 89.31 122 ASN A O 1
ATOM 958 N N . CYS A 1 123 ? 7.780 0.948 -12.429 1.00 88.12 123 CYS A N 1
ATOM 959 C CA . CYS A 1 123 ? 8.352 0.711 -11.102 1.00 88.12 123 CYS A CA 1
ATOM 960 C C . CYS A 1 123 ? 8.117 1.902 -10.161 1.00 88.12 123 CYS A C 1
ATOM 962 O O . CYS A 1 123 ? 7.696 1.707 -9.023 1.00 88.12 123 CYS A O 1
ATOM 964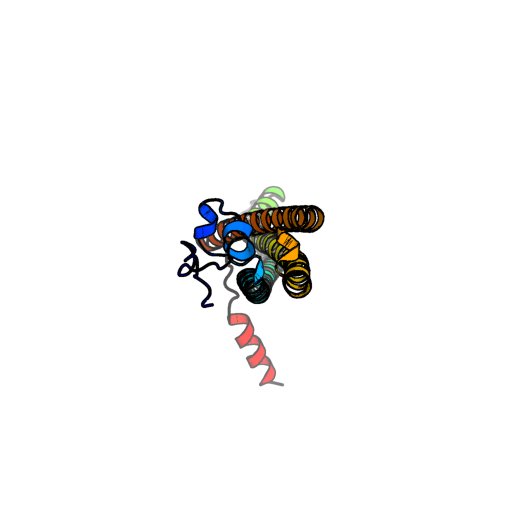 N N . LEU A 1 124 ? 8.288 3.138 -10.641 1.00 89.25 124 LEU A N 1
ATOM 965 C CA . LEU A 1 124 ? 7.971 4.339 -9.861 1.00 89.25 124 LEU A CA 1
ATOM 966 C C . LEU A 1 124 ? 6.482 4.423 -9.509 1.00 89.25 124 LEU A C 1
ATOM 968 O O . LEU A 1 124 ? 6.129 4.839 -8.405 1.00 89.25 124 LEU A O 1
ATOM 972 N N . GLN A 1 125 ? 5.598 4.020 -10.421 1.00 91.88 125 GLN A N 1
ATOM 973 C CA . GLN A 1 125 ? 4.165 3.995 -10.153 1.00 91.88 125 GLN A CA 1
ATOM 974 C C . GLN A 1 125 ? 3.787 2.918 -9.122 1.00 91.88 125 GLN A C 1
ATOM 976 O O . GLN A 1 125 ? 2.940 3.184 -8.269 1.00 91.88 125 GLN A O 1
ATOM 981 N N . ILE A 1 126 ? 4.437 1.748 -9.144 1.00 91.56 126 ILE A N 1
ATOM 982 C CA . ILE A 1 126 ? 4.314 0.727 -8.088 1.00 91.56 126 ILE A CA 1
ATOM 983 C C . ILE A 1 126 ? 4.734 1.322 -6.740 1.00 91.56 126 ILE A C 1
ATOM 985 O O . ILE A 1 126 ? 3.982 1.205 -5.772 1.00 91.56 126 ILE A O 1
ATOM 989 N N . CYS A 1 127 ? 5.872 2.025 -6.685 1.00 91.25 127 CYS A N 1
ATOM 990 C CA . CYS A 1 127 ? 6.326 2.677 -5.457 1.00 91.25 127 CYS A CA 1
ATOM 991 C C . CYS A 1 127 ? 5.290 3.672 -4.920 1.00 91.25 127 CYS A C 1
ATOM 993 O O . CYS A 1 127 ? 4.907 3.586 -3.759 1.00 91.25 127 CYS A O 1
ATOM 995 N N . ARG A 1 128 ? 4.746 4.550 -5.770 1.00 92.81 128 ARG A N 1
ATOM 996 C CA . ARG A 1 128 ? 3.711 5.519 -5.358 1.00 92.81 128 ARG A CA 1
ATOM 997 C C . ARG A 1 128 ? 2.449 4.853 -4.814 1.00 92.81 128 ARG A C 1
ATOM 999 O O . ARG A 1 128 ? 1.853 5.340 -3.856 1.00 92.81 128 ARG A O 1
ATOM 1006 N N . LEU A 1 129 ? 2.014 3.753 -5.430 1.00 93.88 129 LEU A N 1
ATOM 1007 C CA . LEU A 1 129 ? 0.856 3.000 -4.948 1.00 93.88 129 LEU A CA 1
ATOM 1008 C C . LEU A 1 129 ? 1.149 2.366 -3.583 1.00 93.88 129 LEU A C 1
ATOM 1010 O O . LEU A 1 129 ? 0.334 2.492 -2.673 1.00 93.88 129 LEU A O 1
ATOM 1014 N N . ALA A 1 130 ? 2.317 1.744 -3.415 1.00 92.88 130 ALA A N 1
ATOM 1015 C CA . ALA A 1 130 ? 2.739 1.160 -2.144 1.00 92.88 130 ALA A CA 1
ATOM 1016 C C . ALA A 1 130 ? 2.916 2.217 -1.032 1.00 92.88 130 ALA A C 1
ATOM 1018 O O . ALA A 1 130 ? 2.487 1.985 0.097 1.00 92.88 130 ALA A O 1
ATOM 1019 N N . GLU A 1 131 ? 3.439 3.406 -1.345 1.00 94.19 131 GLU A N 1
ATOM 1020 C CA . GLU A 1 131 ? 3.468 4.560 -0.430 1.00 94.19 131 GLU A CA 1
ATOM 1021 C C . GLU A 1 131 ? 2.056 4.985 -0.002 1.00 94.19 131 GLU A C 1
ATOM 1023 O O . GLU A 1 131 ? 1.818 5.257 1.175 1.00 94.19 131 GLU A O 1
ATOM 1028 N N . GLY A 1 132 ? 1.097 4.993 -0.935 1.00 94.31 132 GLY A N 1
ATOM 1029 C CA . GLY A 1 132 ? -0.312 5.247 -0.633 1.00 94.31 132 GLY A CA 1
ATOM 1030 C C . GLY A 1 132 ? -0.893 4.227 0.350 1.00 94.31 132 GLY A C 1
ATOM 1031 O O . GLY A 1 132 ? -1.570 4.606 1.307 1.00 94.31 132 GLY A O 1
ATOM 1032 N N . VAL A 1 133 ? -0.570 2.942 0.171 1.00 95.44 133 VAL A N 1
ATOM 1033 C CA . VAL A 1 133 ? -0.971 1.883 1.110 1.00 95.44 133 VAL A CA 1
ATOM 1034 C C . VAL A 1 133 ? -0.339 2.102 2.487 1.00 95.44 133 VAL A C 1
ATOM 1036 O O . VAL A 1 133 ? -1.056 2.051 3.484 1.00 95.44 133 VAL A O 1
ATOM 1039 N N . LEU A 1 134 ? 0.958 2.424 2.565 1.00 95.56 134 LEU A N 1
ATOM 1040 C CA . LEU A 1 134 ? 1.633 2.737 3.833 1.00 95.56 134 LEU A CA 1
ATOM 1041 C C . LEU A 1 134 ? 1.009 3.936 4.557 1.00 95.56 134 LEU A C 1
ATOM 1043 O O . LEU A 1 134 ? 0.792 3.885 5.767 1.00 95.56 134 LEU A O 1
ATOM 1047 N N . ALA A 1 135 ? 0.682 5.007 3.832 1.00 95.44 135 ALA A N 1
ATOM 1048 C CA . ALA A 1 135 ? 0.011 6.169 4.409 1.00 95.44 135 ALA A CA 1
ATOM 1049 C C . ALA A 1 135 ? -1.387 5.809 4.950 1.00 95.44 135 ALA A C 1
ATOM 1051 O O . ALA A 1 135 ? -1.783 6.265 6.031 1.00 95.44 135 ALA A O 1
ATOM 1052 N N . GLY A 1 136 ? -2.113 4.947 4.230 1.00 96.44 136 GLY A N 1
ATOM 1053 C CA . GLY A 1 136 ? -3.374 4.369 4.683 1.00 96.44 136 GLY A CA 1
ATOM 1054 C C . GLY A 1 136 ? -3.201 3.559 5.968 1.00 96.44 136 GLY A C 1
ATOM 1055 O O . GLY A 1 136 ? -3.915 3.802 6.940 1.00 96.44 136 GLY A O 1
ATOM 1056 N N . LEU A 1 137 ? -2.217 2.657 6.011 1.00 96.50 137 LEU A N 1
ATOM 1057 C CA . LEU A 1 137 ? -1.890 1.841 7.184 1.00 96.50 137 LEU A CA 1
ATOM 1058 C C . LEU A 1 137 ? -1.533 2.706 8.400 1.00 96.50 137 LEU A C 1
ATOM 1060 O O . LEU A 1 137 ? -2.086 2.500 9.477 1.00 96.50 137 LEU A O 1
ATOM 1064 N N . ALA A 1 138 ? -0.711 3.743 8.235 1.00 96.69 138 ALA A N 1
ATOM 1065 C CA . ALA A 1 138 ? -0.387 4.679 9.314 1.00 96.69 138 ALA A CA 1
ATOM 1066 C C . ALA A 1 138 ? -1.630 5.430 9.837 1.00 96.69 138 ALA A C 1
ATOM 1068 O O . ALA A 1 138 ? -1.810 5.613 11.046 1.00 96.69 138 ALA A O 1
ATOM 1069 N N . THR A 1 139 ? -2.522 5.842 8.932 1.00 97.12 139 THR A N 1
ATOM 1070 C CA . THR A 1 139 ? -3.795 6.484 9.293 1.00 97.12 139 THR A CA 1
ATOM 1071 C C . THR A 1 139 ? -4.697 5.522 10.061 1.00 97.12 139 THR A C 1
ATOM 1073 O O . THR A 1 139 ? -5.261 5.886 11.096 1.00 97.12 139 THR A O 1
ATOM 1076 N N . LEU A 1 140 ? -4.800 4.281 9.587 1.00 97.06 140 LEU A N 1
ATOM 1077 C CA . LEU A 1 140 ? -5.583 3.233 10.219 1.00 97.06 140 LEU A CA 1
ATOM 1078 C C . LEU A 1 140 ? -5.049 2.894 11.609 1.00 97.06 140 LEU A C 1
ATOM 1080 O O . LEU A 1 140 ? -5.841 2.829 12.546 1.00 97.06 140 LEU A O 1
ATOM 1084 N N . HIS A 1 141 ? -3.727 2.770 11.757 1.00 97.31 141 HIS A N 1
ATOM 1085 C CA . HIS A 1 141 ? -3.069 2.573 13.044 1.00 97.31 141 HIS A CA 1
ATOM 1086 C C . HIS A 1 141 ? -3.505 3.654 14.034 1.00 97.31 141 HIS A C 1
ATOM 1088 O O . HIS A 1 141 ? -4.022 3.353 15.104 1.00 97.31 141 HIS A O 1
ATOM 1094 N N . LYS A 1 142 ? -3.387 4.932 13.654 1.00 97.44 142 LYS A N 1
ATOM 1095 C CA . LYS A 1 142 ? -3.775 6.062 14.510 1.00 97.44 142 LYS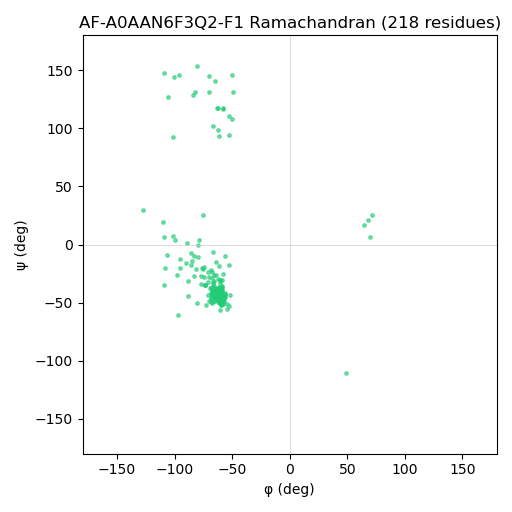 A CA 1
ATOM 1096 C C . LYS A 1 142 ? -5.237 5.984 14.965 1.00 97.44 142 LYS A C 1
ATOM 1098 O O . LYS A 1 142 ? -5.522 6.224 16.138 1.00 97.44 142 LYS A O 1
ATOM 1103 N N . ILE A 1 143 ? -6.161 5.672 14.054 1.00 96.56 143 ILE A N 1
ATOM 1104 C CA . ILE A 1 143 ? -7.594 5.573 14.374 1.00 96.56 143 ILE A CA 1
ATOM 1105 C C . ILE A 1 143 ? -7.858 4.367 15.284 1.00 96.56 143 ILE A C 1
ATOM 1107 O O . ILE A 1 143 ? -8.555 4.504 16.290 1.00 96.56 143 ILE A O 1
ATOM 1111 N N . ALA A 1 144 ? -7.291 3.205 14.954 1.00 96.00 144 ALA A N 1
ATOM 1112 C CA . ALA A 1 144 ? -7.479 1.964 15.698 1.00 96.00 144 ALA A CA 1
ATOM 1113 C C . ALA A 1 144 ? -6.866 2.035 17.104 1.00 96.00 144 ALA A C 1
ATOM 1115 O O . ALA A 1 144 ? -7.514 1.610 18.057 1.00 96.00 144 ALA A O 1
ATOM 1116 N N . SER A 1 145 ? -5.688 2.646 17.278 1.00 96.75 145 SER A N 1
ATOM 1117 C CA . SER A 1 145 ? -5.100 2.879 18.604 1.00 96.75 145 SER A CA 1
ATOM 1118 C C . SER A 1 145 ? -5.974 3.800 19.458 1.00 96.75 145 SER A C 1
ATOM 1120 O O . SER A 1 145 ? -6.178 3.533 20.640 1.00 96.75 145 SER A O 1
ATOM 1122 N N . GLY A 1 146 ? -6.528 4.867 18.866 1.00 94.94 146 GLY A N 1
ATOM 1123 C CA . GLY A 1 146 ? -7.458 5.758 19.563 1.00 94.94 146 GLY A CA 1
ATOM 1124 C C . GLY A 1 146 ? -8.731 5.032 20.004 1.00 94.94 146 GLY A C 1
ATOM 1125 O O . GLY A 1 146 ? -9.154 5.162 21.150 1.00 94.94 146 GLY A O 1
ATOM 1126 N N . LEU A 1 147 ? -9.303 4.210 19.121 1.00 94.25 147 LEU A N 1
ATOM 1127 C CA . LEU A 1 147 ? -10.457 3.379 19.452 1.00 94.25 147 LEU A CA 1
ATOM 1128 C C . LEU A 1 147 ? -10.132 2.359 20.553 1.00 94.25 147 LEU A C 1
ATOM 1130 O O . LEU A 1 147 ? -10.928 2.196 21.472 1.00 94.25 147 LEU A O 1
ATOM 1134 N N . LEU A 1 148 ? -8.973 1.701 20.493 1.00 95.38 148 LEU A N 1
ATOM 1135 C CA . LEU A 1 148 ? -8.553 0.737 21.508 1.00 95.38 148 LEU A CA 1
ATOM 1136 C C . LEU A 1 148 ? -8.433 1.390 22.892 1.00 95.38 148 LEU A C 1
ATOM 1138 O O . LEU A 1 148 ? -8.935 0.839 23.869 1.00 95.38 148 LEU A O 1
ATOM 1142 N N . ALA A 1 149 ? -7.842 2.585 22.972 1.00 93.69 149 ALA A N 1
ATOM 1143 C CA . ALA A 1 149 ? -7.728 3.327 24.227 1.00 93.69 149 ALA A CA 1
ATOM 1144 C C . ALA A 1 149 ? -9.108 3.649 24.833 1.00 93.69 149 ALA A C 1
ATOM 1146 O O . ALA A 1 149 ? -9.318 3.506 26.042 1.00 93.69 149 ALA A O 1
ATOM 1147 N N . GLU A 1 150 ? -10.076 4.026 23.993 1.00 90.94 150 GLU A N 1
ATOM 1148 C CA . GLU A 1 150 ? -11.466 4.220 24.411 1.00 90.94 150 GLU A CA 1
ATOM 1149 C C . GLU A 1 150 ? -12.085 2.902 24.903 1.00 90.94 150 GLU A C 1
ATOM 1151 O O . GLU A 1 150 ? -12.703 2.878 25.969 1.00 90.94 150 GLU A O 1
ATOM 1156 N N . GLN A 1 151 ? -11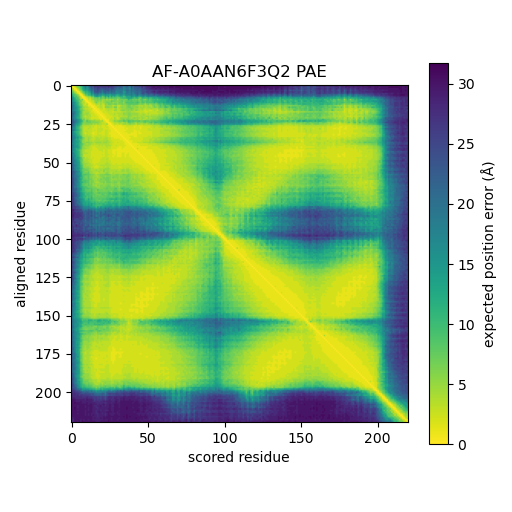.890 1.795 24.175 1.00 91.19 151 GLN A N 1
ATOM 1157 C CA . GLN A 1 151 ? -12.396 0.465 24.548 1.00 91.19 151 GLN A CA 1
ATOM 1158 C C . GLN A 1 151 ? -11.859 0.006 25.906 1.00 91.19 151 GLN A C 1
ATOM 1160 O O . GLN A 1 151 ? -12.608 -0.534 26.719 1.00 91.19 151 GLN A O 1
ATOM 1165 N N . GLU A 1 152 ? -10.586 0.262 26.191 1.00 90.69 152 GLU A N 1
ATOM 1166 C CA . GLU A 1 152 ? -9.955 -0.094 27.463 1.00 90.69 152 GLU A CA 1
ATOM 1167 C C . GLU A 1 1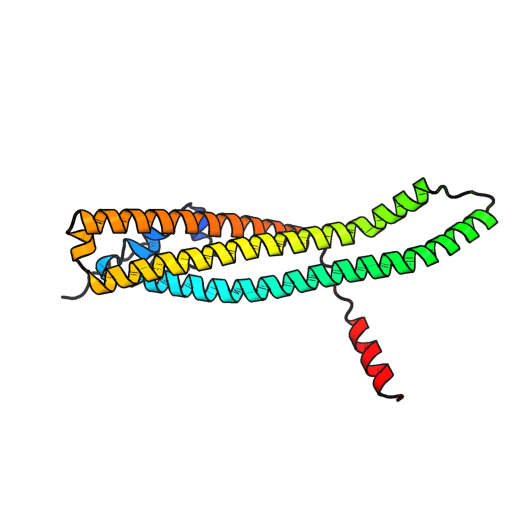52 ? -10.410 0.805 28.624 1.00 90.69 152 GLU A C 1
ATOM 1169 O O . GLU A 1 152 ? -10.577 0.321 29.749 1.00 90.69 152 GLU A O 1
ATOM 1174 N N . THR A 1 153 ? -10.660 2.089 28.347 1.00 89.19 153 THR A N 1
ATOM 1175 C CA . THR A 1 153 ? -11.048 3.088 29.356 1.00 89.19 153 THR A CA 1
ATOM 1176 C C . THR A 1 153 ? -12.533 3.014 29.709 1.00 89.19 153 THR A C 1
ATOM 1178 O O . THR A 1 153 ? -12.892 2.966 30.885 1.00 89.19 153 THR A O 1
ATOM 1181 N N . GLN A 1 154 ? -13.409 3.012 28.702 1.00 83.00 154 GLN A N 1
ATOM 1182 C CA . GLN A 1 154 ? -14.864 3.100 28.877 1.00 83.00 154 GLN A CA 1
ATOM 1183 C C . GLN A 1 154 ? -15.546 1.725 28.878 1.00 83.00 154 GLN A C 1
ATOM 1185 O O . GLN A 1 154 ? -16.641 1.593 29.424 1.00 83.00 154 GLN A O 1
ATOM 1190 N N . LYS A 1 155 ? -14.905 0.681 28.332 1.00 82.00 155 LYS A N 1
ATOM 1191 C CA . LYS A 1 155 ? -15.407 -0.705 28.312 1.00 82.00 155 LYS A CA 1
ATOM 1192 C C . LYS A 1 155 ? -16.858 -0.788 27.825 1.00 82.00 155 LYS A C 1
ATOM 1194 O O . LYS A 1 155 ? -17.141 -0.546 26.658 1.00 82.00 155 LYS A O 1
ATOM 1199 N N . GLU A 1 156 ? -17.794 -1.120 28.712 1.00 82.75 156 GLU A N 1
ATOM 1200 C CA . GLU A 1 156 ? -19.212 -1.267 28.381 1.00 82.75 156 GLU A CA 1
ATOM 1201 C C . GLU A 1 156 ? -19.940 0.077 28.187 1.00 82.75 156 GLU A C 1
ATOM 1203 O O . GLU A 1 156 ? -20.972 0.113 27.520 1.00 82.75 156 GLU A O 1
ATOM 1208 N N . GLU A 1 157 ? -19.424 1.190 28.720 1.00 82.94 157 GLU A N 1
ATOM 1209 C CA . GLU A 1 157 ? -20.059 2.517 28.603 1.00 82.94 157 GLU A CA 1
ATOM 1210 C C . GLU A 1 157 ? -20.092 3.033 27.155 1.00 82.94 157 GLU A C 1
ATOM 1212 O O . GLU A 1 157 ? -21.012 3.760 26.768 1.00 82.94 157 GLU A O 1
ATOM 1217 N N . LEU A 1 158 ? -19.145 2.581 26.324 1.00 82.56 158 LEU A N 1
ATOM 1218 C CA . LEU A 1 158 ? -19.074 2.885 24.890 1.00 82.56 158 LEU A CA 1
ATOM 1219 C C . LEU A 1 158 ? -20.316 2.447 24.113 1.00 82.56 158 LEU A C 1
ATOM 1221 O O . LEU A 1 158 ? -20.658 3.067 23.112 1.00 82.56 158 LEU A O 1
ATOM 1225 N N . VAL A 1 159 ? -20.980 1.381 24.561 1.00 87.50 159 VAL A N 1
ATOM 1226 C CA . VAL A 1 159 ? -22.170 0.829 23.894 1.00 87.50 159 VAL A CA 1
ATOM 1227 C C . VAL A 1 159 ? -23.468 1.125 24.646 1.00 87.50 159 VAL A C 1
ATOM 1229 O O . VAL A 1 159 ? -24.546 0.873 24.116 1.00 87.50 159 VAL A O 1
ATOM 1232 N N . LYS A 1 160 ? -23.382 1.666 25.869 1.00 88.62 160 LYS A N 1
ATOM 1233 C CA . LYS A 1 160 ? -24.543 1.988 26.717 1.00 88.62 160 LYS A CA 1
ATOM 1234 C C . LYS A 1 160 ? -24.953 3.456 26.656 1.00 88.62 160 LYS A C 1
ATOM 1236 O O . LYS A 1 160 ? -26.119 3.765 26.887 1.00 88.62 160 LYS A O 1
ATOM 1241 N N . THR A 1 161 ? -24.020 4.356 26.352 1.00 89.69 161 THR A N 1
ATOM 1242 C CA . THR A 1 161 ? -24.283 5.799 26.287 1.00 89.69 161 THR A CA 1
ATOM 1243 C C . THR A 1 161 ? -24.456 6.272 24.848 1.00 89.69 161 THR A C 1
ATOM 1245 O O . THR A 1 161 ? -23.769 5.807 23.940 1.00 89.69 161 THR A O 1
ATOM 1248 N N . GLU A 1 162 ? -25.351 7.238 24.624 1.00 91.00 162 GLU A N 1
ATOM 1249 C CA . GLU A 1 162 ? -25.563 7.815 23.288 1.00 91.00 162 GLU A CA 1
ATOM 1250 C C . GLU A 1 162 ? -24.276 8.453 22.738 1.00 91.00 162 GLU A C 1
ATOM 1252 O O . GLU A 1 162 ? -23.948 8.302 21.562 1.00 91.00 162 GLU A O 1
ATOM 1257 N N . GLU A 1 163 ? -23.516 9.126 23.604 1.00 88.44 163 GLU A N 1
ATOM 1258 C CA . GLU A 1 163 ? -22.251 9.760 23.238 1.00 88.44 163 GLU A CA 1
ATOM 1259 C C . GLU A 1 163 ? -21.167 8.727 22.887 1.00 88.44 163 GLU A C 1
ATOM 1261 O O . GLU A 1 163 ? -20.474 8.877 21.879 1.00 88.44 163 GLU A O 1
ATOM 1266 N N . GLY A 1 164 ? -21.063 7.637 23.658 1.00 88.12 164 GLY A N 1
ATOM 1267 C CA . GLY A 1 164 ? -20.174 6.516 23.347 1.00 88.12 164 GLY A CA 1
ATOM 1268 C C . GLY A 1 164 ? -20.494 5.893 21.988 1.00 88.12 164 GLY A C 1
ATOM 1269 O O . GLY A 1 164 ? -19.606 5.751 21.145 1.00 88.12 164 GLY A O 1
ATOM 1270 N N . VAL A 1 165 ? -21.778 5.629 21.724 1.00 90.31 165 VAL A N 1
ATOM 1271 C CA . VAL A 1 165 ? -22.241 5.045 20.457 1.00 90.31 165 VAL A CA 1
ATOM 1272 C C . VAL A 1 165 ? -21.956 5.974 19.275 1.00 90.31 165 VAL A C 1
ATOM 1274 O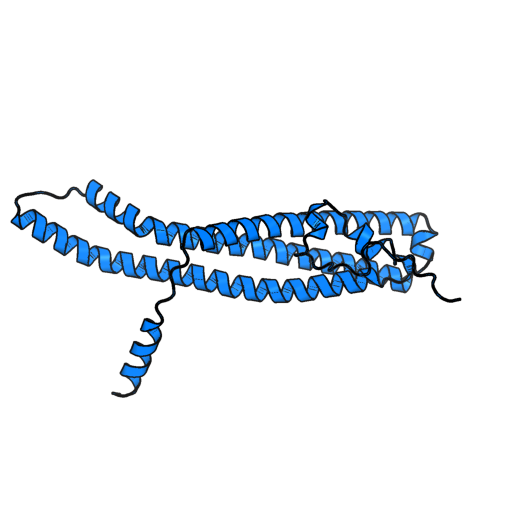 O . VAL A 1 165 ? -21.523 5.505 18.217 1.00 90.31 165 VAL A O 1
ATOM 1277 N N . LYS A 1 166 ? -22.144 7.292 19.429 1.00 91.06 166 LYS A N 1
ATOM 1278 C CA . LYS A 1 166 ? -21.812 8.277 18.385 1.00 91.06 166 LYS A CA 1
ATOM 1279 C C . LYS A 1 166 ? -20.325 8.259 18.046 1.00 91.06 166 LYS A C 1
ATOM 1281 O O . LYS A 1 166 ? -19.980 8.138 16.868 1.00 91.06 166 LYS A O 1
ATOM 1286 N N . ARG A 1 167 ? -19.451 8.333 19.056 1.00 88.50 167 ARG A N 1
ATOM 1287 C CA . ARG A 1 167 ? -17.991 8.292 18.862 1.00 88.50 167 ARG A CA 1
ATOM 1288 C C . ARG A 1 167 ? -17.552 6.999 18.183 1.00 88.50 167 ARG A C 1
ATOM 1290 O O . ARG A 1 167 ? -16.856 7.037 17.171 1.00 88.50 167 ARG A O 1
ATOM 1297 N N . LEU A 1 168 ? -18.044 5.869 18.678 1.00 91.00 168 LEU A N 1
ATOM 1298 C CA . LEU A 1 168 ? -17.772 4.546 18.133 1.00 91.00 168 LEU A CA 1
ATOM 1299 C C . LEU A 1 168 ? -18.207 4.420 16.667 1.00 91.00 168 LEU A C 1
ATOM 1301 O O . LEU A 1 168 ? -17.456 3.914 15.838 1.00 91.00 168 LEU A O 1
ATOM 1305 N N . THR A 1 169 ? -19.388 4.940 16.328 1.00 92.31 169 THR A N 1
ATOM 1306 C CA . THR A 1 169 ? -19.907 4.946 14.953 1.00 92.31 169 THR A CA 1
ATOM 1307 C C . THR A 1 169 ? -19.003 5.740 14.013 1.00 92.31 169 THR A C 1
ATOM 1309 O O . THR A 1 169 ? -18.763 5.315 12.882 1.00 92.31 169 THR A O 1
ATOM 1312 N N . VAL A 1 170 ? -18.497 6.894 14.458 1.00 93.44 170 VAL A N 1
ATOM 1313 C CA . VAL A 1 170 ? -17.559 7.702 13.667 1.00 93.44 170 VAL A CA 1
ATOM 1314 C C . VAL A 1 170 ? -16.245 6.950 13.468 1.00 93.44 170 VAL A C 1
ATOM 1316 O O . VAL A 1 170 ? -15.798 6.821 12.331 1.00 93.44 170 VAL A O 1
ATOM 1319 N N . CYS A 1 171 ? -15.665 6.390 14.534 1.00 93.00 171 CYS A N 1
ATOM 1320 C CA . CYS A 1 171 ? -14.437 5.597 14.445 1.00 93.00 171 CYS A CA 1
ATOM 1321 C C . CYS A 1 171 ? -14.587 4.412 13.482 1.00 93.00 171 CYS A C 1
ATOM 1323 O O . CYS A 1 171 ? -13.736 4.232 12.617 1.00 93.00 171 CYS A O 1
ATOM 1325 N N . ILE A 1 172 ? -15.686 3.658 13.580 1.00 94.31 172 ILE A N 1
ATOM 1326 C CA . ILE A 1 172 ? -15.995 2.532 12.688 1.00 94.31 172 ILE A CA 1
ATOM 1327 C C . ILE A 1 172 ? -16.037 2.980 11.224 1.00 94.31 172 ILE A C 1
ATOM 1329 O O . ILE A 1 172 ? -15.374 2.380 10.383 1.00 94.31 172 ILE A O 1
ATOM 1333 N N . LYS A 1 173 ? -16.749 4.072 10.920 1.00 95.56 173 LYS A N 1
ATOM 1334 C CA . LYS A 1 173 ? -16.823 4.607 9.551 1.00 95.56 173 LYS A CA 1
ATOM 1335 C C . LYS A 1 173 ? -15.454 5.015 9.016 1.00 95.56 173 LYS A C 1
ATOM 1337 O O . LYS A 1 173 ? -15.161 4.759 7.853 1.00 95.56 173 LYS A O 1
ATOM 1342 N N . CYS A 1 174 ? -14.625 5.643 9.849 1.00 96.19 174 CYS A N 1
ATOM 1343 C CA . CYS A 1 174 ? -13.272 6.026 9.460 1.00 96.19 174 CYS A CA 1
ATOM 1344 C C . CYS A 1 174 ? -12.387 4.798 9.207 1.00 96.19 174 CYS A C 1
ATOM 1346 O O . CYS A 1 174 ? -11.687 4.766 8.200 1.00 96.19 174 CYS A O 1
ATOM 1348 N N . VAL A 1 175 ? -12.451 3.781 10.075 1.00 96.44 175 VAL A N 1
ATOM 1349 C CA . VAL A 1 175 ? -11.732 2.511 9.888 1.00 96.44 175 VAL A CA 1
ATOM 1350 C C . VAL A 1 175 ? -12.129 1.859 8.569 1.00 96.44 175 VAL A C 1
ATOM 1352 O O . VAL A 1 175 ? -11.256 1.529 7.773 1.00 96.44 175 VAL A O 1
ATOM 1355 N N . ASP A 1 176 ? -13.427 1.735 8.299 1.00 96.25 176 ASP A N 1
ATOM 1356 C CA . ASP A 1 176 ? -13.914 1.086 7.081 1.00 96.25 176 ASP A CA 1
ATOM 1357 C C . ASP A 1 176 ? -13.549 1.862 5.813 1.00 96.25 176 ASP A C 1
ATOM 1359 O O . ASP A 1 176 ? -13.171 1.258 4.810 1.00 96.25 176 ASP A O 1
ATOM 1363 N N . ALA A 1 177 ? -13.619 3.196 5.851 1.00 96.31 177 ALA A N 1
ATOM 1364 C CA . ALA A 1 177 ? -13.235 4.034 4.720 1.00 96.31 177 ALA A CA 1
ATOM 1365 C C . ALA A 1 177 ? -11.741 3.896 4.392 1.00 96.31 177 ALA A C 1
ATOM 1367 O O . ALA A 1 177 ? -11.381 3.708 3.230 1.00 96.31 177 ALA A O 1
ATOM 1368 N N . VAL A 1 178 ? -10.877 3.949 5.411 1.00 96.56 178 VAL A N 1
ATOM 1369 C CA . VAL A 1 178 ? -9.427 3.802 5.230 1.00 96.56 178 VAL A CA 1
ATOM 1370 C C . VAL A 1 178 ? -9.079 2.379 4.786 1.00 96.56 178 VAL A C 1
ATOM 1372 O O . VAL A 1 178 ? -8.278 2.205 3.873 1.00 96.56 178 VAL A O 1
ATOM 1375 N N . TRP A 1 179 ? -9.720 1.358 5.357 1.00 95.56 179 TRP A N 1
ATOM 1376 C CA . TRP A 1 179 ? -9.524 -0.036 4.952 1.00 95.56 179 TRP A CA 1
ATOM 1377 C C . TRP A 1 179 ? -9.892 -0.287 3.486 1.00 95.56 179 TRP A C 1
ATOM 1379 O O . TRP A 1 179 ? -9.151 -0.935 2.741 1.00 95.56 179 TRP A O 1
ATOM 1389 N N . ALA A 1 180 ? -11.030 0.252 3.045 1.00 93.94 180 ALA A N 1
ATOM 1390 C CA . ALA A 1 180 ? -11.457 0.154 1.655 1.00 93.94 180 ALA A CA 1
ATOM 1391 C C . ALA A 1 180 ? -10.450 0.823 0.704 1.00 93.94 180 ALA A C 1
ATOM 1393 O O . ALA A 1 180 ? -10.188 0.310 -0.385 1.00 93.94 180 ALA A O 1
ATOM 1394 N N . ASP A 1 181 ? -9.853 1.943 1.115 1.00 94.44 181 ASP A N 1
ATOM 1395 C CA . ASP A 1 181 ? -8.843 2.630 0.315 1.00 94.44 181 ASP A CA 1
ATOM 1396 C C . ASP A 1 181 ? -7.515 1.861 0.239 1.00 94.44 181 ASP A C 1
ATOM 1398 O O . ASP A 1 181 ? -6.966 1.694 -0.853 1.00 94.44 181 ASP A O 1
ATOM 1402 N N . ILE A 1 182 ? -7.050 1.318 1.371 1.00 94.88 182 ILE A N 1
ATOM 1403 C CA . ILE A 1 182 ? -5.877 0.432 1.468 1.00 94.88 182 ILE A CA 1
ATOM 1404 C C . ILE A 1 182 ? -6.033 -0.751 0.512 1.00 94.88 182 ILE A C 1
ATOM 1406 O O . ILE A 1 182 ? -5.192 -0.961 -0.360 1.00 94.88 182 ILE A O 1
ATOM 1410 N N . THR A 1 183 ? -7.130 -1.502 0.637 1.00 92.88 183 THR A N 1
ATOM 1411 C CA . THR A 1 183 ? -7.367 -2.718 -0.161 1.00 92.88 183 THR A CA 1
ATOM 1412 C C . THR A 1 183 ? -7.497 -2.403 -1.651 1.00 92.88 183 THR A C 1
ATOM 1414 O O . THR A 1 183 ? -6.925 -3.102 -2.488 1.00 92.88 183 THR A O 1
ATOM 1417 N N . ARG A 1 184 ? -8.179 -1.311 -2.017 1.00 92.75 184 ARG A N 1
ATOM 1418 C CA . ARG A 1 184 ? -8.273 -0.841 -3.408 1.00 92.75 184 ARG A CA 1
ATOM 1419 C C . ARG A 1 184 ? -6.907 -0.467 -3.986 1.00 92.75 184 ARG A C 1
ATOM 1421 O O . ARG A 1 184 ? -6.585 -0.884 -5.098 1.00 92.75 184 ARG A O 1
ATOM 1428 N N . THR A 1 185 ? -6.122 0.317 -3.254 1.00 93.31 185 THR A N 1
ATOM 1429 C CA . THR A 1 185 ? -4.804 0.787 -3.706 1.00 93.31 185 THR A CA 1
ATOM 1430 C C . THR A 1 185 ? -3.821 -0.376 -3.812 1.00 93.31 185 THR A C 1
ATOM 1432 O O . THR A 1 185 ? -3.091 -0.478 -4.798 1.00 93.31 185 THR A O 1
ATOM 1435 N N . TRP A 1 186 ? -3.870 -1.314 -2.864 1.00 92.94 186 TRP A N 1
ATOM 1436 C CA . TRP A 1 186 ? -3.082 -2.541 -2.907 1.00 92.94 186 TRP A CA 1
ATOM 1437 C C . TRP A 1 186 ? -3.409 -3.402 -4.132 1.00 92.94 186 TRP A C 1
ATOM 1439 O O . TRP A 1 186 ? -2.497 -3.831 -4.833 1.00 92.94 186 TRP A O 1
ATOM 1449 N N . ARG A 1 187 ? -4.691 -3.582 -4.478 1.00 91.38 187 ARG A N 1
ATOM 1450 C CA . ARG A 1 187 ? -5.072 -4.296 -5.712 1.00 91.38 187 ARG A CA 1
ATOM 1451 C C . ARG A 1 187 ? -4.512 -3.636 -6.969 1.00 91.38 187 ARG A C 1
ATOM 1453 O O . ARG A 1 187 ? -4.056 -4.335 -7.870 1.00 91.38 187 ARG A O 1
ATOM 1460 N N . ALA A 1 188 ? -4.537 -2.304 -7.041 1.00 92.12 188 ALA A N 1
ATOM 1461 C CA . ALA A 1 188 ? -3.939 -1.581 -8.163 1.00 92.12 188 ALA A CA 1
ATOM 1462 C C . ALA A 1 188 ? -2.417 -1.802 -8.228 1.00 92.12 188 ALA A C 1
ATOM 1464 O O . ALA A 1 188 ? -1.875 -2.003 -9.314 1.00 92.12 188 ALA A O 1
ATOM 1465 N N . CYS A 1 189 ? -1.751 -1.819 -7.068 1.00 91.81 189 CYS A N 1
ATOM 1466 C CA . CYS A 1 189 ? -0.330 -2.135 -6.947 1.00 91.81 189 CYS A CA 1
ATOM 1467 C C . CYS A 1 189 ? -0.025 -3.548 -7.470 1.00 91.81 189 CYS A C 1
ATOM 1469 O O . CYS A 1 189 ? 0.801 -3.708 -8.367 1.00 91.81 189 CYS A O 1
ATOM 1471 N N . GLU A 1 190 ? -0.749 -4.565 -6.993 1.00 91.00 190 GLU A N 1
ATOM 1472 C CA . GLU A 1 190 ? -0.561 -5.962 -7.403 1.00 91.00 190 GLU A CA 1
ATOM 1473 C C . GLU A 1 190 ? -0.871 -6.194 -8.888 1.00 91.00 190 GLU A C 1
ATOM 1475 O O . GLU A 1 190 ? -0.147 -6.925 -9.566 1.00 91.00 190 GLU A O 1
ATOM 1480 N N . ALA A 1 191 ? -1.901 -5.537 -9.429 1.00 90.94 191 ALA A N 1
ATOM 1481 C CA . ALA A 1 191 ? -2.224 -5.617 -10.850 1.00 90.94 191 ALA A CA 1
ATOM 1482 C C . ALA A 1 191 ? -1.086 -5.067 -11.724 1.00 90.94 191 ALA A C 1
ATOM 1484 O O . ALA A 1 191 ? -0.708 -5.697 -12.717 1.00 90.94 191 ALA A O 1
ATOM 1485 N N . LEU A 1 192 ? -0.508 -3.924 -11.336 1.00 89.81 192 LEU A N 1
ATOM 1486 C CA . LEU A 1 192 ? 0.627 -3.329 -12.038 1.00 89.81 192 LEU A CA 1
ATOM 1487 C C . LEU A 1 192 ? 1.892 -4.181 -11.881 1.00 89.81 192 LEU A C 1
ATOM 1489 O O . LEU A 1 192 ? 2.577 -4.447 -12.867 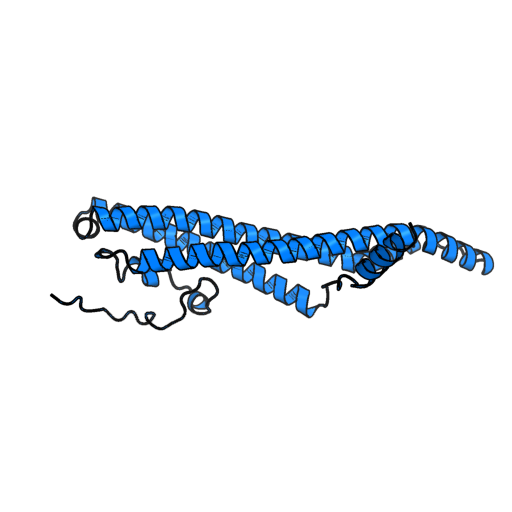1.00 89.81 192 LEU A O 1
ATOM 1493 N N . LYS A 1 193 ? 2.153 -4.699 -10.676 1.00 89.06 193 LYS A N 1
ATOM 1494 C CA . LYS A 1 193 ? 3.245 -5.643 -10.406 1.00 89.06 193 LYS A CA 1
ATOM 1495 C C . LYS A 1 193 ? 3.172 -6.860 -11.329 1.00 89.06 193 LYS A C 1
ATOM 1497 O O . LYS A 1 193 ? 4.142 -7.195 -12.008 1.00 89.06 193 LYS A O 1
ATOM 1502 N N . GLY A 1 194 ? 1.999 -7.487 -11.400 1.00 87.06 194 GLY A N 1
ATOM 1503 C CA . GLY A 1 194 ? 1.754 -8.646 -12.251 1.00 87.06 194 GLY A CA 1
ATOM 1504 C C . GLY A 1 194 ? 1.806 -8.330 -13.749 1.00 87.06 194 GLY A C 1
ATOM 1505 O O . GLY A 1 194 ? 2.047 -9.228 -14.553 1.00 87.06 194 GLY A O 1
ATOM 1506 N N . HIS A 1 195 ? 1.580 -7.082 -14.161 1.00 85.12 195 HIS A N 1
ATOM 1507 C CA . HIS A 1 195 ? 1.790 -6.642 -15.542 1.00 85.12 195 HIS A CA 1
ATOM 1508 C C . HIS A 1 195 ? 3.284 -6.541 -15.871 1.00 85.12 195 HIS A C 1
ATOM 1510 O O . HIS A 1 195 ? 3.735 -7.214 -16.794 1.00 85.12 195 HIS A O 1
ATOM 1516 N N . VAL A 1 196 ? 4.064 -5.828 -15.049 1.00 83.19 196 VAL A N 1
ATOM 1517 C CA . VAL A 1 196 ? 5.523 -5.681 -15.224 1.00 83.19 196 VAL A CA 1
ATOM 1518 C C . VAL A 1 196 ? 6.229 -7.039 -15.264 1.00 83.19 196 VAL A C 1
ATOM 1520 O O . VAL A 1 196 ? 7.075 -7.276 -16.124 1.00 83.19 196 VAL A O 1
ATOM 1523 N N . GLN A 1 197 ? 5.849 -7.960 -14.374 1.00 81.44 197 GLN A N 1
ATOM 1524 C CA . GLN A 1 197 ? 6.428 -9.306 -14.325 1.00 81.44 197 GLN A CA 1
ATOM 1525 C C . GLN A 1 197 ? 6.089 -10.155 -15.560 1.00 81.44 197 GLN A C 1
ATOM 1527 O O . GLN A 1 197 ? 6.932 -10.921 -16.018 1.00 81.44 197 GLN A O 1
ATOM 1532 N N . ARG A 1 198 ? 4.873 -10.032 -16.115 1.00 79.69 198 ARG A N 1
ATOM 1533 C CA . ARG A 1 198 ? 4.453 -10.793 -17.307 1.00 79.69 198 ARG A CA 1
ATOM 1534 C C . ARG A 1 198 ? 5.100 -10.294 -18.588 1.00 79.69 198 ARG A C 1
ATOM 1536 O O . ARG A 1 198 ? 5.382 -11.102 -19.465 1.00 79.69 198 ARG A O 1
ATOM 1543 N N . GLU A 1 199 ? 5.322 -8.991 -18.698 1.00 74.12 199 GLU A N 1
ATOM 1544 C CA . GLU A 1 199 ? 5.932 -8.398 -19.891 1.00 74.12 199 GLU A CA 1
ATOM 1545 C C . GLU A 1 199 ? 7.456 -8.549 -19.926 1.00 74.12 199 GLU A C 1
ATOM 1547 O O . GLU A 1 199 ? 8.094 -8.116 -20.880 1.00 74.12 199 GLU A O 1
ATOM 1552 N N . GLY A 1 200 ? 8.060 -9.175 -18.907 1.00 63.06 200 GLY A N 1
ATOM 1553 C CA . GLY A 1 200 ? 9.513 -9.337 -18.840 1.00 63.06 200 GLY A CA 1
ATOM 1554 C C . GLY A 1 200 ? 10.253 -8.003 -18.723 1.00 63.06 200 GLY A C 1
ATOM 1555 O O . GLY A 1 200 ? 11.461 -7.955 -18.927 1.00 63.06 200 GLY A O 1
ATOM 1556 N N . LEU A 1 201 ? 9.546 -6.931 -18.350 1.00 61.34 201 LEU A N 1
ATOM 1557 C CA . LEU A 1 201 ? 10.078 -5.583 -18.143 1.00 61.34 201 LEU A CA 1
ATOM 1558 C C . LEU A 1 201 ? 10.862 -5.473 -16.829 1.00 61.34 201 LEU A C 1
ATOM 1560 O O . LEU A 1 201 ? 10.931 -4.404 -16.244 1.00 61.34 201 LEU A O 1
ATOM 1564 N N . VAL A 1 202 ? 11.409 -6.569 -16.307 1.00 54.09 202 VAL A N 1
ATOM 1565 C CA . VAL A 1 202 ? 12.386 -6.517 -15.223 1.00 54.09 202 VAL A CA 1
ATOM 1566 C C . VAL A 1 202 ? 13.732 -6.712 -15.890 1.00 54.09 202 VAL A C 1
ATOM 1568 O O . VAL A 1 202 ? 14.159 -7.844 -16.106 1.00 54.09 202 VAL A O 1
ATOM 1571 N N . ALA A 1 203 ? 14.391 -5.608 -16.248 1.00 48.78 203 ALA A N 1
ATOM 1572 C CA . ALA A 1 203 ? 15.817 -5.636 -16.532 1.00 48.78 203 ALA A CA 1
ATOM 1573 C C . ALA A 1 203 ? 16.510 -6.343 -15.360 1.00 48.78 203 ALA A C 1
ATOM 1575 O O . ALA A 1 203 ? 16.557 -5.827 -14.241 1.00 48.78 203 ALA A O 1
ATOM 1576 N N . VAL A 1 204 ? 16.981 -7.565 -15.605 1.00 42.34 204 VAL A N 1
ATOM 1577 C CA . VAL A 1 204 ? 17.878 -8.266 -14.695 1.00 42.34 204 VAL A CA 1
ATOM 1578 C C . VAL A 1 204 ? 19.075 -7.345 -14.544 1.00 42.34 204 VAL A C 1
ATOM 1580 O O . VAL A 1 204 ? 19.725 -7.051 -15.544 1.00 42.34 204 VAL A O 1
ATOM 1583 N N . VAL A 1 205 ? 19.335 -6.852 -13.330 1.00 38.06 205 VAL A N 1
ATOM 1584 C CA . VAL A 1 205 ? 20.619 -6.224 -13.004 1.00 38.06 205 VAL A CA 1
ATOM 1585 C C . VAL A 1 205 ? 21.675 -7.246 -13.418 1.00 38.06 205 VAL A C 1
ATOM 1587 O O . VAL A 1 205 ? 21.705 -8.324 -12.814 1.00 38.06 205 VAL A O 1
ATOM 1590 N N . PRO A 1 206 ? 22.477 -7.010 -14.472 1.00 35.19 206 PRO A N 1
ATOM 1591 C CA . PRO A 1 206 ? 23.500 -7.966 -14.834 1.00 35.19 206 PRO A CA 1
ATOM 1592 C C . PRO A 1 206 ? 24.446 -8.041 -13.640 1.00 35.19 206 PRO A C 1
ATOM 1594 O O . PRO A 1 206 ? 25.067 -7.046 -13.268 1.00 35.19 206 PRO A O 1
ATOM 1597 N N . ARG A 1 207 ? 24.532 -9.224 -13.026 1.00 37.97 207 ARG A N 1
ATOM 1598 C CA . ARG A 1 207 ? 25.485 -9.547 -11.951 1.00 37.97 207 ARG A CA 1
ATOM 1599 C C . ARG A 1 207 ? 26.948 -9.313 -12.360 1.00 37.97 207 ARG A C 1
ATOM 1601 O O . ARG A 1 207 ? 27.832 -9.312 -11.519 1.00 37.97 207 ARG A O 1
ATOM 1608 N N . GLU A 1 208 ? 27.184 -9.058 -13.641 1.00 37.09 208 GLU A N 1
ATOM 1609 C CA . GLU A 1 208 ? 28.473 -8.750 -14.258 1.00 37.09 208 GLU A CA 1
ATOM 1610 C C . GLU A 1 208 ? 29.069 -7.397 -13.815 1.00 37.09 208 GLU A C 1
ATOM 1612 O O . GLU A 1 208 ? 30.209 -7.106 -14.152 1.00 37.09 208 GLU A O 1
ATOM 1617 N N . ALA A 1 209 ? 28.346 -6.571 -13.046 1.00 37.62 209 ALA A N 1
ATOM 1618 C CA . ALA A 1 209 ? 28.901 -5.342 -12.465 1.00 37.62 209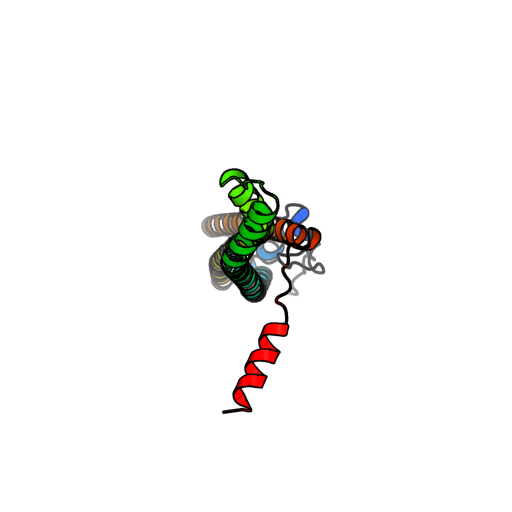 ALA A CA 1
ATOM 1619 C C . ALA A 1 209 ? 29.647 -5.550 -11.128 1.00 37.62 209 ALA A C 1
ATOM 1621 O O . ALA A 1 209 ? 30.375 -4.650 -10.717 1.00 37.62 209 ALA A O 1
ATOM 1622 N N . GLU A 1 210 ? 29.507 -6.704 -10.459 1.00 37.97 210 GLU A N 1
ATOM 1623 C CA . GLU A 1 210 ? 30.256 -7.004 -9.221 1.00 37.97 210 GLU A CA 1
ATOM 1624 C C . GLU A 1 210 ? 31.619 -7.667 -9.496 1.00 37.97 210 GLU A C 1
ATOM 1626 O O . GLU A 1 210 ? 32.580 -7.380 -8.789 1.00 37.97 210 GLU A O 1
ATOM 1631 N N . GLU A 1 211 ? 31.769 -8.463 -10.563 1.00 34.94 211 GLU A N 1
ATOM 1632 C CA . GLU A 1 211 ? 33.053 -9.131 -10.867 1.00 34.94 211 GLU A CA 1
ATOM 1633 C C . GLU A 1 211 ? 34.135 -8.190 -11.428 1.00 34.94 211 GLU A C 1
ATOM 1635 O O . GLU A 1 211 ? 35.320 -8.504 -11.353 1.00 34.94 211 GLU A O 1
ATOM 1640 N N . VAL A 1 212 ? 33.767 -7.018 -11.962 1.00 40.97 212 VAL A N 1
ATOM 1641 C CA . VAL A 1 212 ? 34.754 -6.053 -12.488 1.00 40.97 212 VAL A CA 1
ATOM 1642 C C . VAL A 1 212 ? 35.351 -5.187 -11.371 1.00 40.97 212 VAL A C 1
ATOM 1644 O O . VAL A 1 212 ? 36.497 -4.765 -11.480 1.00 40.97 212 VAL A O 1
ATOM 1647 N N . ALA A 1 213 ? 34.623 -4.973 -10.269 1.00 38.91 213 ALA A N 1
ATOM 1648 C CA . ALA A 1 213 ? 35.116 -4.187 -9.136 1.00 38.91 213 ALA A CA 1
ATOM 1649 C C . ALA A 1 213 ? 36.112 -4.970 -8.258 1.00 38.91 213 ALA A C 1
ATOM 1651 O O . ALA A 1 213 ? 37.075 -4.389 -7.768 1.00 38.91 213 ALA A O 1
ATOM 1652 N N . GLU A 1 214 ? 35.942 -6.289 -8.108 1.00 40.66 214 GLU A N 1
ATOM 1653 C CA . GLU A 1 214 ? 36.903 -7.125 -7.365 1.00 40.66 214 GLU A CA 1
ATOM 1654 C C . GLU A 1 214 ? 38.193 -7.413 -8.155 1.00 40.66 214 GLU A C 1
ATOM 1656 O O . GLU A 1 214 ? 39.224 -7.720 -7.559 1.00 40.66 214 GLU A O 1
ATOM 1661 N N . ALA A 1 215 ? 38.178 -7.280 -9.486 1.00 41.78 215 ALA A N 1
ATOM 1662 C CA . ALA A 1 215 ? 39.372 -7.461 -10.312 1.00 41.78 215 ALA A CA 1
ATOM 1663 C C . ALA A 1 215 ? 40.331 -6.252 -10.266 1.00 41.78 215 ALA A C 1
ATOM 1665 O O . ALA A 1 215 ? 41.536 -6.434 -10.436 1.00 41.78 215 ALA A O 1
ATOM 1666 N N . GLU A 1 216 ? 39.831 -5.038 -10.002 1.00 40.72 216 GLU A N 1
ATOM 1667 C CA . GLU A 1 216 ? 40.660 -3.823 -9.923 1.00 40.72 216 GLU A CA 1
ATOM 1668 C C . GLU A 1 216 ? 41.289 -3.585 -8.535 1.00 40.72 216 GLU A C 1
ATOM 1670 O O . GLU A 1 216 ? 42.283 -2.868 -8.443 1.00 40.72 216 GLU A O 1
ATOM 1675 N N . GLU A 1 217 ? 40.800 -4.215 -7.457 1.00 42.06 217 GLU A N 1
ATOM 1676 C CA . GLU A 1 217 ? 41.421 -4.108 -6.119 1.00 42.06 217 GLU A CA 1
ATOM 1677 C C . GLU A 1 217 ? 42.607 -5.068 -5.892 1.00 42.06 217 GLU A C 1
ATOM 1679 O O . GLU A 1 217 ? 43.332 -4.925 -4.908 1.00 42.06 217 GLU A O 1
ATOM 1684 N N . VAL A 1 218 ? 42.852 -6.030 -6.791 1.00 45.84 218 VAL A N 1
ATOM 1685 C CA . VAL A 1 218 ? 43.950 -7.012 -6.644 1.00 45.84 218 VAL A CA 1
ATOM 1686 C C . VAL A 1 218 ? 45.229 -6.599 -7.396 1.00 45.84 218 VAL A C 1
ATOM 1688 O O . VAL A 1 218 ? 46.296 -7.149 -7.127 1.00 45.84 218 VAL A O 1
ATOM 1691 N N . GLU A 1 219 ? 45.170 -5.594 -8.279 1.00 41.84 219 GLU A N 1
ATOM 1692 C CA . GLU A 1 219 ? 46.341 -5.057 -9.005 1.00 41.84 219 GLU A CA 1
ATOM 1693 C C . GLU A 1 219 ? 46.776 -3.637 -8.566 1.00 41.84 219 GLU A C 1
ATOM 1695 O O . GLU A 1 219 ? 47.515 -2.966 -9.291 1.00 41.84 219 GLU A O 1
ATOM 1700 N N . GLY A 1 220 ? 46.363 -3.186 -7.373 1.00 37.88 220 GLY A N 1
ATOM 1701 C CA . GLY A 1 220 ? 46.779 -1.909 -6.761 1.00 37.88 220 GLY A CA 1
ATOM 1702 C C . GLY A 1 220 ? 47.916 -2.021 -5.749 1.00 37.88 220 GLY A C 1
ATOM 1703 O O . GLY A 1 220 ? 47.779 -2.819 -4.796 1.00 37.88 220 GLY A O 1
#

Organism: Exophiala dermatitidis (NCBI:txid5970)

Solvent-accessible surface area (backbone atoms only — not comparable to full-atom values): 12002 Å² total; per-residue (Å²): 132,82,82,79,74,77,76,52,95,60,73,88,51,78,76,49,83,86,35,72,69,54,77,78,70,60,51,55,34,71,72,23,34,65,81,27,52,56,73,28,56,31,38,51,55,51,44,53,45,34,54,50,48,48,54,56,50,52,55,51,40,54,54,34,50,50,53,21,50,53,27,50,51,50,45,51,52,47,56,60,50,46,59,59,50,46,58,50,52,54,51,56,30,52,77,69,76,44,83,84,52,71,65,61,49,54,48,54,51,49,62,70,44,42,63,33,56,52,31,24,54,51,28,49,49,39,36,54,30,50,50,51,29,45,54,32,36,54,53,41,41,57,53,42,54,54,51,37,54,46,19,71,73,46,27,66,49,37,77,73,36,73,68,32,40,51,52,51,51,52,52,41,53,51,48,28,52,39,50,54,48,27,45,53,37,45,50,55,27,52,53,50,52,56,45,42,64,70,70,61,52,63,80,71,77,67,73,73,69,59,63,58,60,63,59,61,67,75,79,111

pLDDT: mean 80.73, std 16.73, range [31.3, 97.44]

Sequence (220 aa):
MRAESTNSKWANVDKDFTSSIWDEGLQASQVFIIPTITTGQGTRELLEIVEKGSTDLTTLLQTWAQIAGAANEAETRYNFSWVTHFTKVVAEHAERGTLTTEDEFEGARREALLPFTVQAANCLQICRLAEGVLAGLATLHKIASGLLAEQETQKEELVKTEEGVKRLTVCIKCVDAVWADITRTWRACEALKGHVQREGLVAVVPREAEEVAEAEEVEG

Nearest PDB structures (foldseek):
  9cpb-assembly1_5T  TM=3.592E-01  e=1.324E+00  Bos taurus
  9cpb-assembly1_5S  TM=3.194E-01  e=3.957E+00  Bos taurus

Radius of gyration: 27.1 Å; Cα contacts (8 Å, |Δi|>4): 181; chains: 1; bounding box: 72×32×84 Å